Protein AF-0000000075986099 (afdb_homodimer)

Structure (mmCIF, N/CA/C/O backbone):
data_AF-0000000075986099-model_v1
#
loop_
_entity.id
_entity.type
_entity.pdbx_description
1 polymer 'Diamine acetyltransferase 2-like'
#
loop_
_atom_site.group_PDB
_atom_site.id
_atom_site.type_symbol
_atom_site.label_atom_id
_atom_site.label_alt_id
_atom_site.label_comp_id
_atom_site.label_asym_id
_atom_site.label_entity_id
_atom_site.label_seq_id
_atom_site.pdbx_PDB_ins_code
_atom_site.Cartn_x
_atom_site.Cartn_y
_atom_site.Cartn_z
_atom_site.occupancy
_atom_site.B_iso_or_equiv
_atom_site.auth_seq_id
_atom_site.auth_comp_id
_atom_site.auth_asym_id
_atom_site.auth_atom_id
_atom_site.pdbx_PDB_model_num
ATOM 1 N N . MET A 1 1 ? 12.062 32.375 14.953 1 56.94 1 MET A N 1
ATOM 2 C CA . MET A 1 1 ? 11.766 31.031 15.43 1 56.94 1 MET A CA 1
ATOM 3 C C . MET A 1 1 ? 10.875 30.281 14.438 1 56.94 1 MET A C 1
ATOM 5 O O . MET A 1 1 ? 10.125 30.906 13.688 1 56.94 1 MET A O 1
ATOM 9 N N . SER A 1 2 ? 11.086 28.891 14.188 1 75.94 2 SER A N 1
ATOM 10 C CA . SER A 1 2 ? 10.297 28.188 13.18 1 75.94 2 SER A CA 1
ATOM 11 C C . SER A 1 2 ? 8.828 28.141 13.57 1 75.94 2 SER A C 1
ATOM 13 O O . SER A 1 2 ? 8.492 28.094 14.758 1 75.94 2 SER A O 1
ATOM 15 N N . LEU A 1 3 ? 7.93 28.484 12.773 1 83.94 3 LEU A N 1
ATOM 16 C CA . LEU A 1 3 ? 6.484 28.531 12.977 1 83.94 3 LEU A CA 1
ATOM 17 C C . LEU A 1 3 ? 5.969 27.172 13.453 1 83.94 3 LEU A C 1
ATOM 19 O O . LEU A 1 3 ? 4.984 27.109 14.195 1 83.94 3 LEU A O 1
ATOM 23 N N . PHE A 1 4 ? 6.742 26.203 13.156 1 92.56 4 PHE A N 1
ATOM 24 C CA . PHE A 1 4 ? 6.25 24.859 13.422 1 92.56 4 PHE A CA 1
ATOM 25 C C . PHE A 1 4 ? 7.406 23.891 13.617 1 92.56 4 PHE A C 1
ATOM 27 O O . PHE A 1 4 ? 8.555 24.219 13.328 1 92.56 4 PHE A O 1
ATOM 34 N N . SER A 1 5 ? 7.105 22.766 14.219 1 93.94 5 SER A N 1
ATOM 35 C CA . SER A 1 5 ? 8.039 21.641 14.328 1 93.94 5 SER A CA 1
ATOM 36 C C . SER A 1 5 ? 7.387 20.328 13.875 1 93.94 5 SER A C 1
ATOM 38 O O . SER A 1 5 ? 6.168 20.172 13.992 1 93.94 5 SER A O 1
ATOM 40 N N . ILE A 1 6 ? 8.219 19.453 13.281 1 96.69 6 ILE A N 1
ATOM 41 C CA . ILE A 1 6 ? 7.762 18.125 12.859 1 96.69 6 ILE A CA 1
ATOM 42 C C . ILE A 1 6 ? 8.234 17.078 13.867 1 96.69 6 ILE A C 1
ATOM 44 O O . ILE A 1 6 ? 9.406 17.062 14.25 1 96.69 6 ILE A O 1
ATOM 48 N N . ARG A 1 7 ? 7.332 16.266 14.273 1 97.06 7 ARG A N 1
ATOM 49 C CA . ARG A 1 7 ? 7.691 15.195 15.195 1 97.06 7 ARG A CA 1
ATOM 50 C C . ARG A 1 7 ? 6.828 13.961 14.961 1 97.06 7 ARG A C 1
ATOM 52 O O . ARG A 1 7 ? 5.746 14.055 14.375 1 97.06 7 ARG A O 1
ATOM 59 N N . PRO A 1 8 ? 7.332 12.781 15.383 1 97.94 8 PRO A N 1
ATOM 60 C CA . PRO A 1 8 ? 6.449 11.609 15.336 1 97.94 8 PRO A CA 1
ATOM 61 C C . PRO A 1 8 ? 5.168 11.812 16.141 1 97.94 8 PRO A C 1
ATOM 63 O O . PRO A 1 8 ? 5.195 12.422 17.219 1 97.94 8 PRO A O 1
ATOM 66 N N . ALA A 1 9 ? 4.129 11.344 15.594 1 97.94 9 ALA A N 1
ATOM 67 C CA . ALA A 1 9 ? 2.867 11.383 16.328 1 97.94 9 ALA A CA 1
ATOM 68 C C . ALA A 1 9 ? 2.906 10.445 17.531 1 97.94 9 ALA A C 1
ATOM 70 O O . ALA A 1 9 ? 3.635 9.453 17.531 1 97.94 9 ALA A O 1
ATOM 71 N N . THR A 1 10 ? 2.156 10.789 18.547 1 96.69 10 THR A N 1
ATOM 72 C CA . THR A 1 10 ? 1.926 9.922 19.703 1 96.69 10 THR A CA 1
ATOM 73 C C . THR A 1 10 ? 0.449 9.555 19.812 1 96.69 10 THR A C 1
ATOM 75 O O . THR A 1 10 ? -0.394 10.133 19.125 1 96.69 10 THR A O 1
ATOM 78 N N . LYS A 1 11 ? 0.215 8.602 20.688 1 96.44 11 LYS A N 1
ATOM 79 C CA . LYS A 1 11 ? -1.158 8.156 20.906 1 96.44 11 LYS A CA 1
ATOM 80 C C . LYS A 1 11 ? -2.057 9.32 21.312 1 96.44 11 LYS A C 1
ATOM 82 O O . LYS A 1 11 ? -3.236 9.352 20.953 1 96.44 11 LYS A O 1
ATOM 87 N N . ASP A 1 12 ? -1.532 10.273 21.969 1 95.62 12 ASP A N 1
ATOM 88 C CA . ASP A 1 12 ? -2.297 11.398 22.484 1 95.62 12 ASP A CA 1
ATOM 89 C C . ASP A 1 12 ? -2.654 12.375 21.375 1 95.62 12 ASP A C 1
ATOM 91 O O . ASP A 1 12 ? -3.51 13.25 21.547 1 95.62 12 ASP A O 1
ATOM 95 N N . ASP A 1 13 ? -2.045 12.234 20.219 1 96.75 13 ASP A N 1
ATOM 96 C CA . ASP A 1 13 ? -2.297 13.133 19.094 1 96.75 13 ASP A CA 1
ATOM 97 C C . ASP A 1 13 ? -3.467 12.633 18.25 1 96.75 13 ASP A C 1
ATOM 99 O O . ASP A 1 13 ? -3.945 13.344 17.359 1 96.75 13 ASP A O 1
ATOM 103 N N . CYS A 1 14 ? -3.973 11.422 18.562 1 96.56 14 CYS A N 1
ATOM 104 C CA . CYS A 1 14 ? -4.934 10.773 17.672 1 96.56 14 CYS A CA 1
ATOM 105 C C . CYS A 1 14 ? -6.227 11.578 17.594 1 96.56 14 CYS A C 1
ATOM 107 O O . CYS A 1 14 ? -6.875 11.609 16.547 1 96.56 14 CYS A O 1
ATOM 109 N N . LYS A 1 15 ? -6.598 12.227 18.641 1 95.12 15 LYS A N 1
ATOM 110 C CA . LYS A 1 15 ? -7.793 13.07 18.609 1 95.12 15 LYS A CA 1
ATOM 111 C C . LYS A 1 15 ? -7.633 14.203 17.594 1 95.12 15 LYS A C 1
ATOM 113 O O . LYS A 1 15 ? -8.547 14.477 16.812 1 95.12 15 LYS A O 1
ATOM 118 N N . ASP A 1 16 ? -6.531 14.859 17.625 1 94.88 16 ASP A N 1
ATOM 119 C CA . ASP A 1 16 ? -6.258 15.969 16.719 1 94.88 16 ASP A CA 1
ATOM 120 C C . ASP A 1 16 ? -6.098 15.477 15.289 1 94.88 16 ASP A C 1
ATOM 122 O O . ASP A 1 16 ? -6.504 16.156 14.344 1 94.88 16 ASP A O 1
ATOM 126 N N . ILE A 1 17 ? -5.484 14.312 15.109 1 95.94 17 ILE A N 1
ATOM 127 C CA . ILE A 1 17 ? -5.309 13.734 13.773 1 95.94 17 ILE A CA 1
ATOM 128 C C . ILE A 1 17 ? -6.672 13.438 13.156 1 95.94 17 ILE A C 1
ATOM 130 O O . ILE A 1 17 ? -6.914 13.758 11.992 1 95.94 17 ILE A O 1
ATOM 134 N N . VAL A 1 18 ? -7.578 12.914 13.984 1 95.06 18 VAL A N 1
ATOM 135 C CA . VAL A 1 18 ? -8.93 12.625 13.508 1 95.06 18 VAL A CA 1
ATOM 136 C C . VAL A 1 18 ? -9.617 13.93 13.102 1 95.06 18 VAL A C 1
ATOM 138 O O . VAL A 1 18 ? -10.297 13.984 12.07 1 95.06 18 VAL A O 1
ATOM 141 N N . ARG A 1 19 ? -9.438 14.93 13.891 1 93.75 19 ARG A N 1
ATOM 142 C CA . ARG A 1 19 ? -10 16.234 13.555 1 93.75 19 ARG A CA 1
ATOM 143 C C . ARG A 1 19 ? -9.484 16.719 12.211 1 93.75 19 ARG A C 1
ATOM 145 O O . ARG A 1 19 ? -10.258 17.219 11.383 1 93.75 19 ARG A O 1
ATOM 152 N N . LEU A 1 20 ? -8.242 16.641 11.961 1 94.5 20 LEU A N 1
ATOM 153 C CA . LEU A 1 20 ? -7.633 17.078 10.711 1 94.5 20 LEU A CA 1
ATOM 154 C C . LEU A 1 20 ? -8.117 16.219 9.547 1 94.5 20 LEU A C 1
ATOM 156 O O . LEU A 1 20 ? -8.312 16.719 8.438 1 94.5 20 LEU A O 1
ATOM 160 N N . MET A 1 21 ? -8.273 14.891 9.781 1 93.56 21 MET A N 1
ATOM 161 C CA . MET A 1 21 ? -8.805 13.992 8.766 1 93.56 21 MET A CA 1
ATOM 162 C C . MET A 1 21 ? -10.195 14.43 8.328 1 93.56 21 MET A C 1
ATOM 164 O O . MET A 1 21 ? -10.492 14.477 7.129 1 93.56 21 MET A O 1
ATOM 168 N N . LYS A 1 22 ? -11.008 14.75 9.273 1 91.62 22 LYS A N 1
ATOM 169 C CA . LYS A 1 22 ? -12.367 15.211 8.977 1 91.62 22 LYS A CA 1
ATOM 170 C C . LYS A 1 22 ? -12.344 16.531 8.219 1 91.62 22 LYS A C 1
ATOM 172 O O . LYS A 1 22 ? -13.133 16.734 7.293 1 91.62 22 LYS A O 1
ATOM 177 N N . GLU A 1 23 ? -11.438 17.391 8.641 1 91.62 23 GLU A N 1
ATOM 178 C CA . GLU A 1 23 ? -11.266 18.641 7.926 1 91.62 23 GLU A CA 1
ATOM 179 C C . GLU A 1 23 ? -10.883 18.406 6.469 1 91.62 23 GLU A C 1
ATOM 181 O O . GLU A 1 23 ? -11.414 19.047 5.562 1 91.62 23 GLU A O 1
ATOM 186 N N . MET A 1 24 ? -9.961 17.469 6.246 1 90.69 24 MET A N 1
ATOM 187 C CA . MET A 1 24 ? -9.531 17.109 4.902 1 90.69 24 MET A CA 1
ATOM 188 C C . MET A 1 24 ? -10.703 16.578 4.078 1 90.69 24 MET A C 1
ATOM 190 O O . MET A 1 24 ? -10.891 16.984 2.932 1 90.69 24 MET A O 1
ATOM 194 N N . ALA A 1 25 ? -11.469 15.633 4.668 1 87.69 25 ALA A N 1
ATOM 195 C CA . ALA A 1 25 ? -12.625 15.047 3.99 1 87.69 25 ALA A CA 1
ATOM 196 C C . ALA A 1 25 ? -13.617 16.125 3.559 1 87.69 25 ALA A C 1
ATOM 198 O O . ALA A 1 25 ? -14.18 16.062 2.463 1 87.69 25 ALA A O 1
ATOM 199 N N . GLU A 1 26 ? -13.828 17.078 4.426 1 86 26 GLU A N 1
ATOM 200 C CA . GLU A 1 26 ? -14.75 18.188 4.133 1 86 26 GLU A CA 1
ATOM 201 C C . GLU A 1 26 ? -14.234 19.031 2.975 1 86 26 GLU A C 1
ATOM 203 O O . GLU A 1 26 ? -15.008 19.453 2.113 1 86 26 GLU A O 1
ATOM 208 N N . ASN A 1 27 ? -13.008 19.25 2.994 1 82.81 27 ASN A N 1
ATOM 209 C CA . ASN A 1 27 ? -12.398 20.047 1.94 1 82.81 27 ASN A CA 1
ATOM 210 C C . ASN A 1 27 ? -12.445 19.328 0.593 1 82.81 27 ASN A C 1
ATOM 212 O O . ASN A 1 27 ? -12.516 19.984 -0.454 1 82.81 27 ASN A O 1
ATOM 216 N N . GLU A 1 28 ? -12.305 17.984 0.635 1 77.06 28 GLU A N 1
ATOM 217 C CA . GLU A 1 28 ? -12.312 17.203 -0.591 1 77.06 28 GLU A CA 1
ATOM 218 C C . GLU A 1 28 ? -13.727 16.781 -0.972 1 77.06 28 GLU A C 1
ATOM 220 O O . GLU A 1 28 ? -13.922 15.992 -1.895 1 77.06 28 GLU A O 1
ATOM 225 N N . ARG A 1 29 ? -14.891 17.297 -0.413 1 71.62 29 ARG A N 1
ATOM 226 C CA . ARG A 1 29 ? -16.297 17.047 -0.678 1 71.62 29 ARG A CA 1
ATOM 227 C C . ARG A 1 29 ? -16.625 15.562 -0.515 1 71.62 29 ARG A C 1
ATOM 229 O O . ARG A 1 29 ? -17.391 15 -1.306 1 71.62 29 ARG A O 1
ATOM 236 N N . MET A 1 30 ? -15.82 14.969 0.353 1 68.38 30 MET A N 1
ATOM 237 C CA . MET A 1 30 ? -16.141 13.594 0.732 1 68.38 30 MET A CA 1
ATOM 238 C C . MET A 1 30 ? -16.469 13.5 2.219 1 68.38 30 MET A C 1
ATOM 240 O O . MET A 1 30 ? -15.828 12.734 2.951 1 68.38 30 MET A O 1
ATOM 244 N N . PRO A 1 31 ? -17.422 14.188 2.633 1 59.19 31 PRO A N 1
ATOM 245 C CA . PRO A 1 31 ? -17.641 14.312 4.074 1 59.19 31 PRO A CA 1
ATOM 246 C C . PRO A 1 31 ? -17.906 12.969 4.75 1 59.19 31 PRO A C 1
ATOM 248 O O . PRO A 1 31 ? -17.594 12.789 5.93 1 59.19 31 PRO A O 1
ATOM 251 N N . ASN A 1 32 ? -18.625 12.039 4.109 1 61.91 32 ASN A N 1
ATOM 252 C CA . ASN A 1 32 ? -18.922 10.75 4.727 1 61.91 32 ASN A CA 1
ATOM 253 C C . ASN A 1 32 ? -17.75 9.781 4.578 1 61.91 32 ASN A C 1
ATOM 255 O O . ASN A 1 32 ? -17.922 8.57 4.727 1 61.91 32 ASN A O 1
ATOM 259 N N . GLY A 1 33 ? -16.531 10.422 4.496 1 63.41 33 GLY A N 1
ATOM 260 C CA . GLY A 1 33 ? -15.5 9.531 3.982 1 63.41 33 GLY A CA 1
ATOM 261 C C . GLY A 1 33 ? -14.68 8.867 5.078 1 63.41 33 GLY A C 1
ATOM 262 O O . GLY A 1 33 ? -14.57 7.637 5.117 1 63.41 33 GLY A O 1
ATOM 263 N N . PHE A 1 34 ? -14.266 9.555 6.164 1 72.81 34 PHE A N 1
ATOM 264 C CA . PHE A 1 34 ? -13.383 8.953 7.16 1 72.81 34 PHE A CA 1
ATOM 265 C C . PHE A 1 34 ? -14.195 8.281 8.258 1 72.81 34 PHE A C 1
ATOM 267 O O . PHE A 1 34 ? -15.039 8.914 8.891 1 72.81 34 PHE A O 1
ATOM 274 N N . LYS A 1 35 ? -14 6.973 8.422 1 79.81 35 LYS A N 1
ATOM 275 C CA . LYS A 1 35 ? -14.789 6.191 9.367 1 79.81 35 LYS A CA 1
ATOM 276 C C . LYS A 1 35 ? -13.961 5.816 10.594 1 79.81 35 LYS A C 1
ATOM 278 O O . LYS A 1 35 ? -14.508 5.387 11.609 1 79.81 35 LYS A O 1
ATOM 283 N N . VAL A 1 36 ? -12.734 6.031 10.484 1 86.12 36 VAL A N 1
ATOM 284 C CA . VAL A 1 36 ? -11.859 5.641 11.586 1 86.12 36 VAL A CA 1
ATOM 285 C C . VAL A 1 36 ? -11.969 6.66 12.719 1 86.12 36 VAL A C 1
ATOM 287 O O . VAL A 1 36 ? -11.852 7.867 12.492 1 86.12 36 VAL A O 1
ATOM 290 N N . ASP A 1 37 ? -12.211 6.199 13.875 1 92.5 37 ASP A N 1
ATOM 291 C CA . ASP A 1 37 ? -12.281 7.098 15.023 1 92.5 37 ASP A CA 1
ATOM 292 C C . ASP A 1 37 ? -10.977 7.086 15.82 1 92.5 37 ASP A C 1
ATOM 294 O O . ASP A 1 37 ? -10.031 6.375 15.461 1 92.5 37 ASP A O 1
ATOM 298 N N . GLU A 1 38 ? -10.977 7.875 16.797 1 95 38 GLU A N 1
ATOM 299 C CA . GLU A 1 38 ? -9.781 8.062 17.609 1 95 38 GLU A CA 1
ATOM 300 C C . GLU A 1 38 ? -9.305 6.742 18.203 1 95 38 GLU A C 1
ATOM 302 O O . GLU A 1 38 ? -8.117 6.422 18.141 1 95 38 GLU A O 1
ATOM 307 N N . LYS A 1 39 ? -10.172 5.98 18.734 1 95 39 LYS A N 1
ATOM 308 C CA . LYS A 1 39 ? -9.828 4.727 19.391 1 95 39 LYS A CA 1
ATOM 309 C C . LYS A 1 39 ? -9.227 3.73 18.406 1 95 39 LYS A C 1
ATOM 311 O O . LYS A 1 39 ? -8.242 3.053 18.719 1 95 39 LYS A O 1
ATOM 316 N N . THR A 1 40 ? -9.805 3.637 17.297 1 94.88 40 THR A N 1
ATOM 317 C CA . THR A 1 40 ? -9.312 2.736 16.266 1 94.88 40 THR A CA 1
ATOM 318 C C . THR A 1 40 ? -7.93 3.17 15.781 1 94.88 40 THR A C 1
ATOM 320 O O . THR A 1 40 ? -7.043 2.336 15.586 1 94.88 40 THR A O 1
ATOM 323 N N . LEU A 1 41 ? -7.809 4.504 15.625 1 96.19 41 LEU A N 1
ATOM 324 C CA . LEU A 1 41 ? -6.516 5.043 15.219 1 96.19 41 LEU A CA 1
ATOM 325 C C . LEU A 1 41 ? -5.438 4.719 16.25 1 96.19 41 LEU A C 1
ATOM 327 O O . LEU A 1 41 ? -4.316 4.359 15.891 1 96.19 41 LEU A O 1
ATOM 331 N N . GLN A 1 42 ? -5.77 4.801 17.453 1 96.75 42 GLN A N 1
ATOM 332 C CA . GLN A 1 42 ? -4.836 4.484 18.516 1 96.75 42 GLN A CA 1
ATOM 333 C C . GLN A 1 42 ? -4.453 3.008 18.5 1 96.75 42 GLN A C 1
ATOM 335 O O . GLN A 1 42 ? -3.271 2.666 18.562 1 96.75 42 GLN A O 1
ATOM 340 N N . LYS A 1 43 ? -5.441 2.229 18.391 1 95.44 43 LYS A N 1
ATOM 341 C CA . LYS A 1 43 ? -5.234 0.783 18.406 1 95.44 43 LYS A CA 1
ATOM 342 C C . LYS A 1 43 ? -4.359 0.341 17.234 1 95.44 43 LYS A C 1
ATOM 344 O O . LYS A 1 43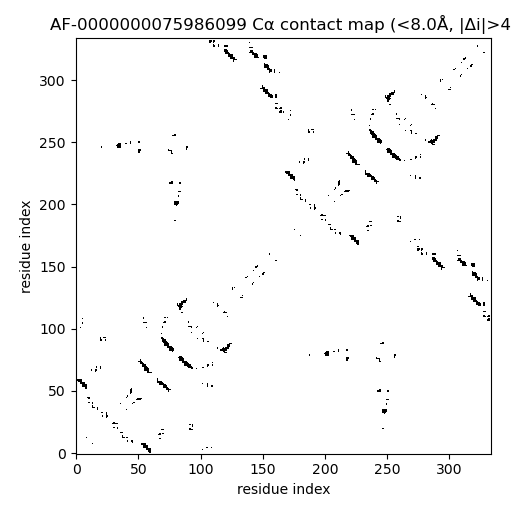 ? -3.443 -0.464 17.406 1 95.44 43 LYS A O 1
ATOM 349 N N . ASP A 1 44 ? -4.602 0.913 16.125 1 96.56 44 ASP A N 1
ATOM 350 C CA . ASP A 1 44 ? -3.979 0.438 14.898 1 96.56 44 ASP A CA 1
ATOM 351 C C . ASP A 1 44 ? -2.588 1.043 14.719 1 96.56 44 ASP A C 1
ATOM 353 O O . ASP A 1 44 ? -1.749 0.484 14.008 1 96.56 44 ASP A O 1
ATOM 357 N N . GLY A 1 45 ? -2.391 2.178 15.297 1 96.94 45 GLY A N 1
ATOM 358 C CA . GLY A 1 45 ? -1.151 2.887 15.016 1 96.94 45 GLY A CA 1
ATOM 359 C C . GLY A 1 45 ? -0.157 2.826 16.156 1 96.94 45 GLY A C 1
ATOM 360 O O . GLY A 1 45 ? 1.034 3.078 15.969 1 96.94 45 GLY A O 1
ATOM 361 N N . PHE A 1 46 ? -0.584 2.457 17.344 1 96.19 46 PHE A N 1
ATOM 362 C CA . PHE A 1 46 ? 0.3 2.594 18.5 1 96.19 46 PHE A CA 1
ATOM 363 C C . PHE A 1 46 ? 0.281 1.327 19.344 1 96.19 46 PHE A C 1
ATOM 365 O O . PHE A 1 46 ? 0.61 1.364 20.531 1 96.19 46 PHE A O 1
ATOM 372 N N . GLY A 1 47 ? -0.058 0.226 18.75 1 89.5 47 GLY A N 1
ATOM 373 C CA . GLY A 1 47 ? 0.043 -1.078 19.391 1 89.5 47 GLY A CA 1
ATOM 374 C C . GLY A 1 47 ? 1.368 -1.769 19.125 1 89.5 47 GLY A C 1
ATOM 375 O O . GLY A 1 47 ? 2.352 -1.119 18.766 1 89.5 47 GLY A O 1
ATOM 376 N N . LYS A 1 48 ? 1.477 -3.127 19.375 1 87.31 48 LYS A N 1
ATOM 377 C CA . LYS A 1 48 ? 2.691 -3.922 19.219 1 87.31 48 LYS A CA 1
ATOM 378 C C . LYS A 1 48 ? 3.123 -3.979 17.766 1 87.31 48 LYS A C 1
ATOM 380 O O . LYS A 1 48 ? 4.316 -3.906 17.453 1 87.31 48 LYS A O 1
ATOM 385 N N . ARG A 1 49 ? 2.186 -4.027 16.859 1 89 49 ARG A N 1
ATOM 386 C CA . ARG A 1 49 ? 2.434 -4.043 15.414 1 89 49 ARG A CA 1
ATOM 387 C C . ARG A 1 49 ? 1.655 -2.934 14.711 1 89 49 ARG A C 1
ATOM 389 O O . ARG A 1 49 ? 0.532 -3.152 14.258 1 89 49 ARG A O 1
ATOM 396 N N . PRO A 1 50 ? 2.273 -1.808 14.688 1 95.19 50 PRO A N 1
ATOM 397 C CA . PRO A 1 50 ? 1.549 -0.685 14.086 1 95.19 50 PRO A CA 1
ATOM 398 C C . PRO A 1 50 ? 1.268 -0.89 12.602 1 95.19 50 PRO A C 1
ATOM 400 O O . PRO A 1 50 ? 2.133 -1.372 11.867 1 95.19 50 PRO A O 1
ATOM 403 N N . PHE A 1 51 ? 0.097 -0.504 12.203 1 97 51 PHE A N 1
ATOM 404 C CA . PHE A 1 51 ? -0.305 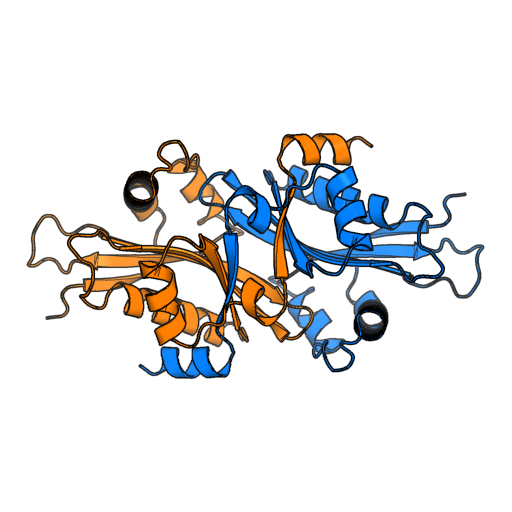-0.599 10.805 1 97 51 PHE A CA 1
ATOM 405 C C . PHE A 1 51 ? 0.11 0.65 10.031 1 97 51 PHE A C 1
ATOM 407 O O . PHE A 1 51 ? 0.115 0.655 8.805 1 97 51 PHE A O 1
ATOM 414 N N . TYR A 1 52 ? 0.384 1.687 10.773 1 97.94 52 TYR A N 1
ATOM 415 C CA . TYR A 1 52 ? 0.818 2.924 10.133 1 97.94 52 TYR A CA 1
ATOM 416 C C . TYR A 1 52 ? 1.758 3.705 11.047 1 97.94 52 TYR A C 1
ATOM 418 O O . TYR A 1 52 ? 1.88 3.398 12.234 1 97.94 52 TYR A O 1
ATOM 426 N N . TYR A 1 53 ? 2.414 4.641 10.414 1 98.12 53 TYR A N 1
ATOM 427 C CA . TYR A 1 53 ? 3.213 5.652 11.094 1 98.12 53 TYR A CA 1
ATOM 428 C C . TYR A 1 53 ? 2.736 7.055 10.734 1 98.12 53 TYR A C 1
ATOM 430 O O . TYR A 1 53 ? 2.072 7.25 9.711 1 98.12 53 TYR A O 1
ATOM 438 N N . CYS A 1 54 ? 3.039 7.961 11.641 1 98.5 54 CYS A N 1
ATOM 439 C CA . CYS A 1 54 ? 2.498 9.297 11.414 1 98.5 54 CYS A CA 1
ATOM 440 C C . CYS A 1 54 ? 3.426 10.359 11.984 1 98.5 54 CYS A C 1
ATOM 442 O O . CYS A 1 54 ? 3.939 10.219 13.094 1 98.5 54 CYS A O 1
ATOM 444 N N . PHE A 1 55 ? 3.729 11.375 11.164 1 98.62 55 PHE A N 1
ATOM 445 C CA . PHE A 1 55 ? 4.34 12.609 11.641 1 98.62 55 PHE A CA 1
ATOM 446 C C . PHE A 1 55 ? 3.314 13.734 11.703 1 98.62 55 PHE A C 1
ATOM 448 O O . PHE A 1 55 ? 2.387 13.781 10.898 1 98.62 55 PHE A O 1
ATOM 455 N N . VAL A 1 56 ? 3.535 14.625 12.688 1 97.94 56 VAL A N 1
ATOM 456 C CA . VAL A 1 56 ? 2.621 15.758 12.82 1 97.94 56 VAL A CA 1
ATOM 457 C C . VAL A 1 56 ? 3.41 17.062 12.789 1 97.94 56 VAL A C 1
ATOM 459 O O . VAL A 1 56 ? 4.578 17.109 13.188 1 97.94 56 VAL A O 1
ATOM 462 N N . ALA A 1 57 ? 2.803 18.062 12.203 1 96.94 57 ALA A N 1
ATOM 463 C CA . ALA A 1 57 ? 3.279 19.438 12.289 1 96.94 57 ALA A CA 1
ATOM 464 C C . ALA A 1 57 ? 2.602 20.172 13.43 1 96.94 57 ALA A C 1
ATOM 466 O O . ALA A 1 57 ? 1.379 20.344 13.438 1 96.94 57 ALA A O 1
ATOM 467 N N . GLU A 1 58 ? 3.41 20.609 14.359 1 94.94 58 GLU A N 1
ATOM 468 C CA . GLU A 1 58 ? 2.914 21.312 15.547 1 94.94 58 GLU A CA 1
ATOM 469 C C . GLU A 1 58 ? 3.373 22.766 15.56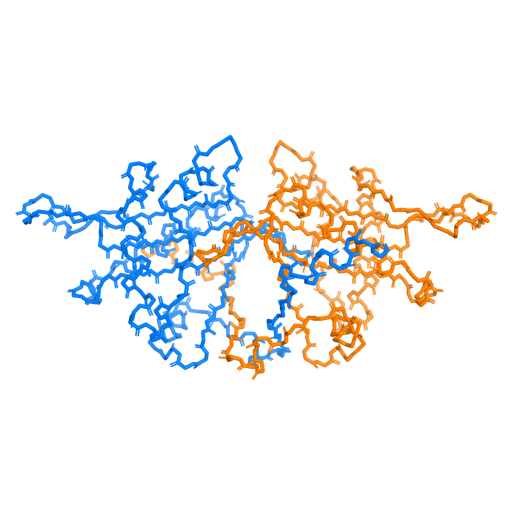2 1 94.94 58 GLU A C 1
ATOM 471 O O . GLU A 1 58 ? 4.555 23.047 15.359 1 94.94 58 GLU A O 1
ATOM 476 N N . LEU A 1 59 ? 2.391 23.672 15.82 1 92.38 59 LEU A N 1
ATOM 477 C CA . LEU A 1 59 ? 2.734 25.078 15.93 1 92.38 59 LEU A CA 1
ATOM 478 C C . LEU A 1 59 ? 3.57 25.344 17.172 1 92.38 59 LEU A C 1
ATOM 480 O O . LEU A 1 59 ? 3.291 24.797 18.25 1 92.38 59 LEU A O 1
ATOM 484 N N . ASN A 1 60 ? 4.66 26.125 17.047 1 86 60 ASN A N 1
ATOM 485 C CA . ASN A 1 60 ? 5.492 26.484 18.188 1 86 60 ASN A CA 1
ATOM 486 C C . ASN A 1 60 ? 4.781 27.484 19.109 1 86 60 ASN A C 1
ATOM 488 O O . ASN A 1 60 ? 3.941 28.266 18.656 1 86 60 ASN A O 1
ATOM 492 N N . LYS A 1 61 ? 4.766 27.391 20.625 1 70.44 61 LYS A N 1
ATOM 493 C CA . LYS A 1 61 ? 4.113 28.062 21.734 1 70.44 61 LYS A CA 1
ATOM 494 C C . LYS A 1 61 ? 3.889 29.531 21.438 1 70.44 61 LYS A C 1
ATOM 496 O O . LYS A 1 61 ? 2.975 30.156 21.984 1 70.44 61 LYS A O 1
ATOM 501 N N . GLU A 1 62 ? 4.906 30.266 21.047 1 57.88 62 GLU A N 1
ATOM 502 C CA . GLU A 1 62 ? 4.492 31.656 21.188 1 57.88 62 GLU A CA 1
ATOM 503 C C . GLU A 1 62 ? 3.1 31.875 20.594 1 57.88 62 GLU A C 1
ATOM 505 O O . GLU A 1 62 ? 2.467 32.906 20.859 1 57.88 62 GLU A O 1
ATOM 510 N N . GLU A 1 63 ? 2.934 31.078 19.609 1 51.47 63 GLU A N 1
ATOM 511 C CA . GLU A 1 63 ? 1.645 31.359 18.984 1 51.47 63 GLU A CA 1
ATOM 512 C C . GLU A 1 63 ? 0.501 30.719 19.766 1 51.47 63 GLU A C 1
ATOM 514 O O . GLU A 1 63 ? 0.716 29.766 20.516 1 51.47 63 GLU A O 1
ATOM 519 N N . LEU A 1 64 ? -0.667 31.234 19.75 1 47.97 64 LEU A N 1
ATOM 520 C CA . LEU A 1 64 ? -1.908 30.953 20.469 1 47.97 64 LEU A CA 1
ATOM 521 C C . LEU A 1 64 ? -2.035 29.469 20.75 1 47.97 64 LEU A C 1
ATOM 523 O O . LEU A 1 64 ? -1.283 28.656 20.203 1 47.97 64 LEU A O 1
ATOM 527 N N . SER A 1 65 ? -3.176 28.906 21.172 1 50.88 65 SER A N 1
ATOM 528 C CA . SER A 1 65 ? -3.729 27.594 21.516 1 50.88 65 SER A CA 1
ATOM 529 C C . SER A 1 65 ? -3.188 26.5 20.609 1 50.88 65 SER A C 1
ATOM 531 O O . SER A 1 65 ? -3.836 26.125 19.625 1 50.88 65 SER A O 1
ATOM 533 N N . ALA A 1 66 ? -1.806 26.375 20.219 1 57.53 66 ALA A N 1
ATOM 534 C CA . ALA A 1 66 ? -1.147 26.016 18.969 1 57.53 66 ALA A CA 1
ATOM 535 C C . ALA A 1 66 ? -0.989 24.5 18.859 1 57.53 66 ALA A C 1
ATOM 537 O O . ALA A 1 66 ? -0.438 23.859 19.75 1 57.53 66 ALA A O 1
ATOM 538 N N . GLY A 1 67 ? -1.876 23.656 18.531 1 84.88 67 GLY A N 1
ATOM 539 C CA . GLY A 1 67 ? -2.172 22.25 18.312 1 84.88 67 GLY A CA 1
ATOM 540 C C . GLY A 1 67 ? -1.614 21.719 17 1 84.88 67 GLY A C 1
ATOM 541 O O . GLY A 1 67 ? -0.792 22.391 16.359 1 84.88 67 GLY A O 1
ATOM 542 N N . ILE A 1 68 ? -1.747 20.594 16.719 1 93.81 68 ILE A N 1
ATOM 543 C CA . ILE A 1 68 ? -1.392 19.891 15.492 1 93.81 68 ILE A CA 1
ATOM 544 C C . ILE A 1 68 ? -2.205 20.453 14.328 1 93.81 68 ILE A C 1
ATOM 546 O O . ILE A 1 68 ? -3.432 20.531 14.406 1 93.81 68 ILE A O 1
ATOM 550 N N . VAL A 1 69 ? -1.484 20.984 13.258 1 95.25 69 VAL A N 1
ATOM 551 C CA . VAL A 1 69 ? -2.199 21.625 12.164 1 95.25 69 VAL A CA 1
ATOM 552 C C . VAL A 1 69 ? -1.952 20.875 10.859 1 95.25 69 VAL A C 1
ATOM 554 O O . VAL A 1 69 ? -2.434 21.281 9.797 1 95.25 69 VAL A O 1
ATOM 557 N N . GLY A 1 70 ? -1.18 19.844 10.867 1 97 70 GLY A N 1
ATOM 558 C CA . GLY A 1 70 ? -0.901 18.984 9.727 1 97 70 GLY A CA 1
ATOM 559 C C . GLY A 1 70 ? -0.382 17.609 10.125 1 97 70 GLY A C 1
ATOM 560 O O . GLY A 1 70 ? 0.058 17.422 11.258 1 97 70 GLY A O 1
ATOM 561 N N . TYR A 1 71 ? -0.476 16.703 9.188 1 98.19 71 TYR A N 1
ATOM 562 C CA . TYR A 1 71 ? 0.035 15.367 9.438 1 98.19 71 TYR A CA 1
ATOM 563 C C . TYR A 1 71 ? 0.331 14.641 8.133 1 98.19 71 TYR A C 1
ATOM 565 O O . TYR A 1 71 ? -0.156 15.031 7.074 1 98.19 71 TYR A O 1
ATOM 573 N N . VAL A 1 72 ? 1.167 13.703 8.211 1 98.62 72 VAL A N 1
ATOM 574 C CA . VAL A 1 72 ? 1.37 12.719 7.152 1 98.62 72 VAL A CA 1
ATOM 575 C C . VAL A 1 72 ? 1.271 11.312 7.727 1 98.62 72 VAL A C 1
ATOM 577 O O . VAL A 1 72 ? 1.848 11.016 8.773 1 98.62 72 VAL A O 1
ATOM 580 N N . LEU A 1 73 ? 0.431 10.539 7.164 1 98.31 73 LEU A N 1
ATOM 581 C CA . LEU A 1 73 ? 0.247 9.141 7.547 1 98.31 73 LEU A CA 1
ATOM 582 C C . LEU A 1 73 ? 0.781 8.211 6.465 1 98.31 73 LEU A C 1
ATOM 584 O O . LEU A 1 73 ? 0.393 8.32 5.297 1 98.31 73 LEU A O 1
ATOM 588 N N . TYR A 1 74 ? 1.701 7.301 6.852 1 98.5 74 TYR A N 1
ATOM 589 C CA . TYR A 1 74 ? 2.35 6.418 5.891 1 98.5 74 TYR A CA 1
ATOM 590 C C . TYR A 1 74 ? 2.57 5.031 6.484 1 98.5 74 TYR A C 1
ATOM 592 O O . TYR A 1 74 ? 2.357 4.82 7.68 1 98.5 74 TYR A O 1
ATOM 600 N N . PHE A 1 75 ? 2.928 4.094 5.672 1 98.31 75 PHE A N 1
ATOM 601 C CA . PHE A 1 75 ? 3.301 2.75 6.098 1 98.31 75 PHE A CA 1
ATOM 602 C C . PHE A 1 75 ? 4.305 2.139 5.129 1 98.31 75 PHE A C 1
ATOM 604 O O . PHE A 1 75 ? 4.504 2.648 4.023 1 98.31 75 PHE A O 1
ATOM 611 N N . PHE A 1 76 ? 4.953 1.106 5.574 1 97.38 76 PHE A N 1
ATOM 612 C CA . PHE A 1 76 ? 5.957 0.447 4.75 1 97.38 76 PHE A CA 1
ATOM 613 C C . PHE A 1 76 ? 5.312 -0.589 3.838 1 97.38 76 PHE A C 1
ATOM 615 O O . PHE A 1 76 ? 4.387 -1.292 4.246 1 97.38 76 PHE A O 1
ATOM 622 N N . THR A 1 77 ? 5.754 -0.626 2.676 1 97.88 77 THR A N 1
ATOM 623 C CA . THR A 1 77 ? 5.293 -1.562 1.653 1 97.88 77 THR A CA 1
ATOM 624 C C . THR A 1 77 ? 6.477 -2.289 1.017 1 97.88 77 THR A C 1
ATOM 626 O O . THR A 1 77 ? 7.609 -2.172 1.486 1 97.88 77 THR A O 1
ATOM 629 N N . TYR A 1 78 ? 6.152 -3.062 0.022 1 97.5 78 TYR A N 1
ATOM 630 C CA . TYR A 1 78 ? 7.203 -3.834 -0.631 1 97.5 78 TYR A CA 1
ATOM 631 C C . TYR A 1 78 ? 6.98 -3.895 -2.137 1 97.5 78 TYR A C 1
ATOM 633 O O . TYR A 1 78 ? 5.848 -4.066 -2.598 1 97.5 78 TYR A O 1
ATOM 641 N N . SER A 1 79 ? 7.988 -3.719 -2.863 1 94.81 79 SER A N 1
ATOM 642 C CA . SER A 1 79 ? 8.023 -3.875 -4.312 1 94.81 79 SER A CA 1
ATOM 643 C C . SER A 1 79 ? 8.875 -5.074 -4.719 1 94.81 79 SER A C 1
ATOM 645 O O . SER A 1 79 ? 10.055 -5.156 -4.355 1 94.81 79 SER A O 1
ATOM 647 N N . THR A 1 80 ? 8.305 -5.961 -5.434 1 92.25 80 THR A N 1
ATOM 648 C CA . THR A 1 80 ? 9.086 -7.094 -5.918 1 92.25 80 THR A CA 1
ATOM 649 C C . THR A 1 80 ? 10.133 -6.641 -6.934 1 92.25 80 THR A C 1
ATOM 651 O O . THR A 1 80 ? 11.062 -7.383 -7.246 1 92.25 80 THR A O 1
ATOM 654 N N . TRP A 1 81 ? 10.016 -5.395 -7.387 1 87.69 81 TRP A N 1
ATOM 655 C CA . TRP A 1 81 ? 10.969 -4.828 -8.336 1 87.69 81 TRP A CA 1
ATOM 656 C C . TRP A 1 81 ? 12.109 -4.125 -7.602 1 87.69 81 TRP A C 1
ATOM 658 O O . TRP A 1 81 ? 13.273 -4.254 -7.988 1 87.69 81 TRP A O 1
ATOM 668 N N . GLU A 1 82 ? 11.781 -3.457 -6.504 1 92.19 82 GLU A N 1
ATOM 669 C CA . GLU A 1 82 ? 12.789 -2.553 -5.957 1 92.19 82 GLU A CA 1
ATOM 670 C C . GLU A 1 82 ? 12.953 -2.76 -4.453 1 92.19 82 GLU A C 1
ATOM 672 O O . GLU A 1 82 ? 13.797 -2.113 -3.824 1 92.19 82 GLU A O 1
ATOM 677 N N . GLY A 1 83 ? 12.148 -3.613 -3.908 1 94.69 83 GLY A N 1
ATOM 678 C CA . GLY A 1 83 ? 12.328 -3.932 -2.5 1 94.69 83 GLY A CA 1
ATOM 679 C C . GLY A 1 83 ? 11.477 -3.07 -1.584 1 94.69 83 GLY A C 1
ATOM 680 O O . GLY A 1 83 ? 10.344 -2.73 -1.918 1 94.69 83 GLY A O 1
ATOM 681 N N . ARG A 1 84 ? 12.062 -2.73 -0.417 1 96.69 84 ARG A N 1
ATOM 682 C CA . ARG A 1 84 ? 11.352 -1.971 0.605 1 96.69 84 ARG A CA 1
ATOM 683 C C . ARG A 1 84 ? 10.938 -0.602 0.079 1 96.69 84 ARG A C 1
ATOM 685 O O . ARG A 1 84 ? 11.688 0.048 -0.646 1 96.69 84 ARG A O 1
ATOM 692 N N . SER A 1 85 ? 9.719 -0.203 0.411 1 97.69 85 SER A N 1
ATOM 693 C CA . SER A 1 85 ? 9.125 1.043 -0.061 1 97.69 85 SER A CA 1
ATOM 694 C C . SER A 1 85 ? 8.203 1.652 0.994 1 97.69 85 SER A C 1
ATOM 696 O O . SER A 1 85 ? 7.949 1.039 2.033 1 97.69 85 SER A O 1
ATOM 698 N N . ILE A 1 86 ? 7.789 2.848 0.721 1 97.69 86 ILE A N 1
ATOM 699 C CA . ILE A 1 86 ? 6.82 3.539 1.562 1 97.69 86 ILE A CA 1
ATOM 700 C C . ILE A 1 86 ? 5.574 3.871 0.744 1 97.69 86 ILE A C 1
ATOM 702 O O . ILE A 1 86 ? 5.648 4.039 -0.476 1 97.69 86 ILE A O 1
ATOM 706 N N . TYR A 1 87 ? 4.477 3.848 1.433 1 98.5 87 TYR A N 1
ATOM 707 C CA . TYR A 1 87 ? 3.242 4.379 0.866 1 98.5 87 TYR A CA 1
ATOM 708 C C . TYR A 1 87 ? 2.691 5.512 1.725 1 98.5 87 TYR A C 1
ATOM 710 O O . TYR A 1 87 ? 2.479 5.34 2.928 1 98.5 87 TYR A O 1
ATOM 718 N N . VAL A 1 88 ? 2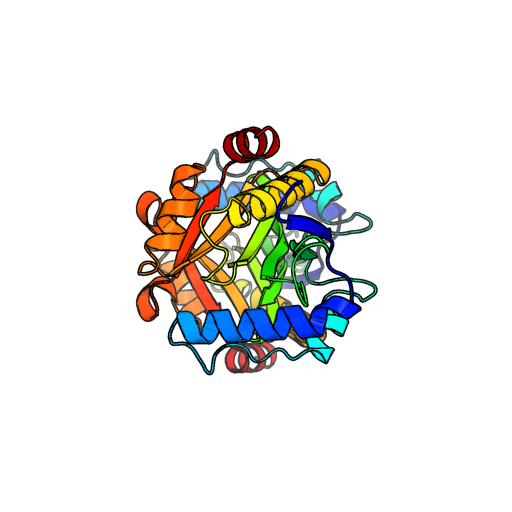.535 6.68 1.135 1 98.19 88 VAL A N 1
ATOM 719 C CA . VAL A 1 88 ? 1.92 7.801 1.834 1 98.19 88 VAL A CA 1
ATOM 720 C C . VAL A 1 88 ? 0.407 7.773 1.63 1 98.19 88 VAL A C 1
ATOM 722 O O . VAL A 1 88 ? -0.078 7.938 0.508 1 98.19 88 VAL A O 1
ATOM 725 N N . GLN A 1 89 ? -0.299 7.562 2.678 1 96.88 89 GLN A N 1
ATOM 726 C CA . GLN A 1 89 ? -1.755 7.488 2.615 1 96.88 89 GLN A CA 1
ATOM 727 C C . GLN A 1 89 ? -2.377 8.883 2.588 1 96.88 89 GLN A C 1
ATOM 729 O O . GLN A 1 89 ? -3.311 9.133 1.824 1 96.88 89 GLN A O 1
ATOM 734 N N . ASP A 1 90 ? -1.888 9.719 3.486 1 95.44 90 ASP A N 1
ATOM 735 C CA . ASP A 1 90 ? -2.406 11.078 3.598 1 95.44 90 ASP A CA 1
ATOM 736 C C . ASP A 1 90 ? -1.292 12.062 3.938 1 95.44 90 ASP A C 1
ATOM 738 O O . ASP A 1 90 ? -0.405 11.758 4.734 1 95.44 90 ASP A O 1
ATOM 742 N N . LEU A 1 91 ? -1.375 13.156 3.326 1 96.94 91 LEU A N 1
ATOM 743 C CA . LEU A 1 91 ? -0.639 14.352 3.725 1 96.94 91 LEU A CA 1
ATOM 744 C C . LEU A 1 91 ? -1.546 15.578 3.711 1 96.94 91 LEU A C 1
ATOM 746 O O . LEU A 1 91 ? -2.104 15.938 2.67 1 96.94 91 LEU A O 1
ATOM 750 N N . TYR A 1 92 ? -1.741 16.109 4.922 1 96.12 92 TYR A N 1
ATOM 751 C CA . TYR A 1 92 ? -2.699 17.203 5.023 1 96.12 92 TYR A CA 1
ATOM 752 C C . TYR A 1 92 ? -2.17 18.312 5.93 1 96.12 92 TYR A C 1
ATOM 754 O O . TYR A 1 92 ? -1.583 18.031 6.977 1 96.12 92 TYR A O 1
ATOM 762 N N . VAL A 1 93 ? -2.32 19.5 5.488 1 95.81 93 VAL A N 1
ATOM 763 C CA . VAL A 1 93 ? -2.086 20.703 6.266 1 95.81 93 VAL A CA 1
ATOM 764 C C . VAL A 1 93 ? -3.318 21.609 6.211 1 95.81 93 VAL A C 1
ATOM 766 O O . VAL A 1 93 ? -3.869 21.844 5.137 1 95.81 93 VAL A O 1
ATOM 769 N N . SER A 1 94 ? -3.766 22.062 7.371 1 94.69 94 SER A N 1
ATOM 770 C CA . SER A 1 94 ? -4.902 22.984 7.395 1 94.69 94 SER A CA 1
ATOM 771 C C . SER A 1 94 ? -4.688 24.156 6.438 1 94.69 94 SER A C 1
ATOM 773 O O . SER A 1 94 ? -3.59 24.719 6.371 1 94.69 94 SER A O 1
ATOM 775 N N . PRO A 1 95 ? -5.734 24.5 5.742 1 93.81 95 PRO A N 1
ATOM 776 C CA . PRO A 1 95 ? -5.617 25.5 4.684 1 93.81 95 PRO A CA 1
ATOM 777 C C . PRO A 1 95 ? -4.973 26.797 5.168 1 93.81 95 PRO A C 1
ATOM 779 O O . PRO A 1 95 ? -4.152 27.391 4.461 1 93.81 95 PRO A O 1
ATOM 782 N N . GLN A 1 96 ? -5.227 27.219 6.355 1 90.62 96 GLN A N 1
ATOM 783 C CA . GLN A 1 96 ? -4.742 28.5 6.867 1 90.62 96 GLN A CA 1
ATOM 784 C C . GLN A 1 96 ? -3.229 28.469 7.066 1 90.62 96 GLN A C 1
ATOM 786 O O . GLN A 1 96 ? -2.594 29.516 7.188 1 90.62 96 GLN A O 1
ATOM 791 N N . TYR A 1 97 ? -2.684 27.297 7.031 1 92.25 97 TYR A N 1
ATOM 792 C CA . TYR A 1 97 ? -1.259 27.203 7.324 1 92.25 97 TYR A CA 1
ATOM 793 C C . TYR A 1 97 ? -0.488 26.688 6.117 1 92.25 97 TYR A C 1
ATOM 795 O O . TYR A 1 97 ? 0.697 26.359 6.223 1 92.25 97 TYR A O 1
ATOM 803 N N . ARG A 1 98 ? -1.098 26.562 5 1 92.38 98 ARG A N 1
ATOM 804 C CA . ARG A 1 98 ? -0.468 26.062 3.783 1 92.38 98 ARG A CA 1
ATOM 805 C C . ARG A 1 98 ? 0.461 27.094 3.174 1 92.38 98 ARG A C 1
ATOM 807 O O . ARG A 1 98 ? 0.425 28.266 3.559 1 92.38 98 ARG A O 1
ATOM 814 N N . ARG A 1 99 ? 1.349 26.594 2.383 1 91.25 99 ARG A N 1
ATOM 815 C CA . ARG A 1 99 ? 2.322 27.422 1.68 1 91.25 99 ARG A CA 1
ATOM 816 C C . ARG A 1 99 ? 3.314 28.047 2.654 1 91.25 99 ARG A C 1
ATOM 818 O O . ARG A 1 99 ? 3.74 29.188 2.469 1 91.25 99 ARG A O 1
ATOM 825 N N . ARG A 1 100 ? 3.525 27.375 3.719 1 91.56 100 ARG A N 1
ATOM 826 C CA . ARG A 1 100 ? 4.5 27.812 4.715 1 91.56 100 ARG A CA 1
ATOM 827 C C . ARG A 1 100 ? 5.582 26.766 4.918 1 91.56 100 ARG A C 1
ATOM 829 O O . ARG A 1 100 ? 6.324 26.812 5.902 1 91.56 100 ARG A O 1
ATOM 836 N N . GLY A 1 101 ? 5.559 25.766 4.082 1 93.38 101 GLY A N 1
ATOM 837 C CA . GLY A 1 101 ? 6.629 24.781 4.09 1 93.38 101 GLY A CA 1
ATOM 838 C C . GLY A 1 101 ? 6.301 23.562 4.926 1 93.38 101 GLY A C 1
ATOM 839 O O . GLY A 1 101 ? 7.105 22.625 5.02 1 93.38 101 GLY A O 1
ATOM 840 N N . MET A 1 102 ? 5.16 23.484 5.531 1 94.44 102 MET A N 1
ATOM 841 C CA . MET A 1 102 ? 4.805 22.391 6.422 1 94.44 102 MET A CA 1
ATOM 842 C C . MET A 1 102 ? 4.652 21.094 5.645 1 94.44 102 MET A C 1
ATOM 844 O O . MET A 1 102 ? 5.125 20.031 6.082 1 94.44 102 MET A O 1
ATOM 848 N N . GLY A 1 103 ? 4.012 21.188 4.512 1 95.88 103 GLY A N 1
ATOM 849 C CA . GLY A 1 103 ? 3.855 20 3.688 1 95.88 103 GLY A CA 1
ATOM 850 C C . GLY A 1 103 ? 5.18 19.391 3.27 1 95.88 103 GLY A C 1
ATOM 851 O O . GLY A 1 103 ? 5.375 18.172 3.396 1 95.88 103 GLY A O 1
ATOM 852 N N . SER A 1 104 ? 6.027 20.234 2.85 1 95.81 104 SER A N 1
ATOM 853 C CA . SER A 1 104 ? 7.348 19.797 2.418 1 95.81 104 SER A CA 1
ATOM 854 C C . SER A 1 104 ? 8.141 19.203 3.582 1 95.81 104 SER A C 1
ATOM 856 O O . SER A 1 104 ? 8.875 18.234 3.416 1 95.81 104 SER A O 1
ATOM 858 N N . ALA A 1 105 ? 7.996 19.812 4.715 1 96.44 105 ALA A N 1
ATOM 859 C CA . ALA A 1 105 ? 8.703 19.328 5.898 1 96.44 105 ALA A CA 1
ATOM 860 C C . ALA A 1 105 ? 8.195 17.953 6.316 1 96.44 105 ALA A C 1
ATOM 862 O O . ALA A 1 105 ? 8.984 17.078 6.688 1 96.44 105 ALA A O 1
ATOM 863 N N . LEU A 1 106 ? 6.906 17.766 6.277 1 97.75 106 LEU A N 1
ATOM 864 C CA . LEU A 1 106 ? 6.309 16.469 6.582 1 97.75 106 LEU A CA 1
ATOM 865 C C . LEU A 1 106 ? 6.785 15.414 5.598 1 97.75 106 LEU A C 1
ATOM 867 O O . LEU A 1 106 ? 7.176 14.312 6 1 97.75 106 LEU A O 1
ATOM 871 N N . GLN A 1 107 ? 6.766 15.758 4.301 1 97 107 GLN A N 1
ATOM 872 C CA . GLN A 1 107 ? 7.215 14.844 3.252 1 97 107 GLN A CA 1
ATOM 873 C C . GLN A 1 107 ? 8.688 14.492 3.426 1 97 107 GLN A C 1
ATOM 875 O O . GLN A 1 107 ? 9.078 13.336 3.27 1 97 107 GLN A O 1
ATOM 880 N N . LYS A 1 108 ? 9.469 15.469 3.734 1 97.19 108 LYS A N 1
ATOM 881 C CA . LYS A 1 108 ? 10.898 15.258 3.955 1 97.19 108 LYS A CA 1
ATOM 882 C C . LYS A 1 108 ? 11.133 14.25 5.074 1 97.19 108 LYS A C 1
ATOM 884 O O . LYS A 1 108 ? 11.93 13.328 4.926 1 97.19 108 LYS A O 1
ATOM 889 N N . ARG A 1 109 ? 10.453 14.398 6.137 1 97.44 109 ARG A N 1
ATOM 890 C CA . ARG A 1 109 ? 10.625 13.484 7.258 1 97.44 109 ARG A CA 1
ATOM 891 C C . ARG A 1 109 ? 10.203 12.07 6.875 1 97.44 109 ARG A C 1
ATOM 893 O O . ARG A 1 109 ? 10.812 11.094 7.312 1 97.44 109 ARG A O 1
ATOM 900 N N . THR A 1 110 ? 9.141 11.945 6.109 1 97.75 110 THR A N 1
ATOM 901 C CA . THR A 1 110 ? 8.664 10.648 5.645 1 97.75 110 THR A CA 1
ATOM 902 C C . THR A 1 110 ? 9.727 9.953 4.789 1 97.75 110 THR A C 1
ATOM 904 O O . THR A 1 110 ? 10.016 8.773 4.984 1 97.75 110 THR A O 1
ATOM 907 N N . VAL A 1 111 ? 10.289 10.711 3.895 1 97.12 111 VAL A N 1
ATOM 908 C CA . VAL A 1 111 ? 11.32 10.172 3.014 1 97.12 111 VAL A CA 1
ATOM 909 C C . VAL A 1 111 ? 12.547 9.781 3.834 1 97.12 111 VAL A C 1
ATOM 911 O O . VAL A 1 111 ? 13.18 8.758 3.562 1 97.12 111 VAL A O 1
ATOM 914 N N . GLN A 1 112 ? 12.898 10.555 4.812 1 97.69 112 GLN A N 1
ATOM 915 C CA . GLN A 1 112 ? 14.016 10.227 5.695 1 97.69 112 GLN A CA 1
ATOM 916 C C . GLN A 1 112 ? 13.758 8.914 6.434 1 97.69 112 GLN A C 1
ATOM 918 O O . GLN A 1 112 ? 14.664 8.086 6.559 1 97.69 112 GLN A O 1
ATOM 923 N N . ALA A 1 113 ? 12.578 8.773 6.918 1 97.06 113 ALA A N 1
ATOM 924 C CA . ALA A 1 113 ? 12.211 7.512 7.559 1 97.06 113 ALA A CA 1
ATOM 925 C C . ALA A 1 113 ? 12.367 6.34 6.594 1 97.06 113 ALA A C 1
ATOM 927 O O . ALA A 1 113 ? 12.805 5.258 6.992 1 97.06 113 ALA A O 1
ATOM 928 N N . GLY A 1 114 ? 11.953 6.547 5.355 1 96.94 114 GLY A N 1
ATOM 929 C CA . GLY A 1 114 ? 12.133 5.531 4.328 1 96.94 114 GLY A CA 1
ATOM 930 C C . GLY A 1 114 ? 13.586 5.168 4.094 1 96.94 114 GLY A C 1
ATOM 931 O O . GLY A 1 114 ? 13.938 3.986 4.039 1 96.94 114 GLY A O 1
ATOM 932 N N . ILE A 1 115 ? 14.406 6.195 3.967 1 96.56 115 ILE A N 1
ATOM 933 C CA . ILE A 1 115 ? 15.828 5.977 3.734 1 96.56 115 ILE A CA 1
ATOM 934 C C . ILE A 1 115 ? 16.438 5.215 4.91 1 96.56 115 ILE A C 1
ATOM 936 O O . ILE A 1 115 ? 17.203 4.273 4.719 1 96.56 115 ILE A O 1
ATOM 940 N N . GLU A 1 116 ? 16.062 5.547 6.109 1 96.38 116 GLU A N 1
ATOM 941 C CA . GLU A 1 116 ? 16.531 4.883 7.32 1 96.38 116 GLU A CA 1
ATOM 942 C C . GLU A 1 116 ? 16.125 3.412 7.34 1 96.38 116 GLU A C 1
ATOM 944 O O . GLU A 1 116 ? 16.734 2.598 8.031 1 96.38 116 GLU A O 1
ATOM 949 N N . ASN A 1 117 ? 15.078 3.104 6.641 1 95.94 117 ASN A N 1
ATOM 950 C CA . ASN A 1 117 ? 14.578 1.734 6.578 1 95.94 117 ASN A CA 1
ATOM 951 C C . ASN A 1 117 ? 14.875 1.094 5.223 1 95.94 117 ASN A C 1
ATOM 953 O O . ASN A 1 117 ? 14.195 0.149 4.816 1 95.94 117 ASN A O 1
ATOM 957 N N . GLU A 1 118 ? 15.805 1.658 4.453 1 95.12 118 GLU A N 1
ATOM 958 C CA . GLU A 1 118 ? 16.328 1.134 3.195 1 95.12 118 GLU A CA 1
ATOM 959 C C . GLU A 1 118 ? 15.242 1.056 2.131 1 95.12 118 GLU A C 1
ATOM 961 O O . GLU A 1 118 ? 15.203 0.11 1.342 1 95.12 118 GLU A O 1
ATOM 966 N N . CYS A 1 119 ? 14.305 1.976 2.217 1 96.38 119 CYS A N 1
ATOM 967 C CA . CYS A 1 119 ? 13.281 2.059 1.183 1 96.38 119 CYS A CA 1
ATOM 968 C C . CYS A 1 119 ? 13.82 2.727 -0.074 1 96.38 119 CYS A C 1
ATOM 970 O O . CYS A 1 119 ? 14.617 3.664 0.011 1 96.38 119 CYS A O 1
ATOM 972 N N . SER A 1 120 ? 13.273 2.25 -1.224 1 94.69 120 SER A N 1
ATOM 973 C CA . SER A 1 120 ? 13.828 2.697 -2.496 1 94.69 120 SER A CA 1
ATOM 974 C C . SER A 1 120 ? 12.852 3.604 -3.238 1 94.69 120 SER A C 1
ATOM 976 O O . SER A 1 120 ? 13.188 4.16 -4.285 1 94.69 120 SER A O 1
ATOM 978 N N . ARG A 1 121 ? 11.609 3.729 -2.709 1 96.06 121 ARG A N 1
ATOM 979 C CA . ARG A 1 121 ? 10.617 4.562 -3.379 1 96.06 121 ARG A CA 1
ATOM 980 C C . ARG A 1 121 ? 9.477 4.918 -2.436 1 96.06 121 ARG A C 1
ATOM 982 O O . ARG A 1 121 ? 9.312 4.297 -1.384 1 96.06 121 ARG A O 1
ATOM 989 N N . VAL A 1 122 ? 8.773 5.918 -2.824 1 97.62 122 VAL A N 1
ATOM 990 C CA . VAL A 1 122 ? 7.535 6.316 -2.172 1 97.62 122 VAL A CA 1
ATOM 991 C C . VAL A 1 122 ? 6.379 6.246 -3.168 1 97.62 122 VAL A C 1
ATOM 993 O O . VAL A 1 122 ? 6.445 6.832 -4.25 1 97.62 122 VAL A O 1
ATOM 996 N N . ASN A 1 123 ? 5.375 5.504 -2.82 1 97.94 123 ASN A N 1
ATOM 997 C CA . ASN A 1 123 ? 4.16 5.422 -3.621 1 97.94 123 ASN A CA 1
ATOM 998 C C . ASN A 1 123 ? 2.994 6.145 -2.949 1 97.94 123 ASN A C 1
ATOM 1000 O O . ASN A 1 123 ? 2.98 6.305 -1.728 1 97.94 123 ASN A O 1
ATOM 1004 N N . PHE A 1 124 ? 2.1 6.633 -3.686 1 97.62 124 PHE A N 1
ATOM 1005 C CA . PHE A 1 124 ? 0.852 7.215 -3.205 1 97.62 124 PHE A CA 1
ATOM 1006 C C . PHE A 1 124 ? -0.169 7.316 -4.332 1 97.62 124 PHE A C 1
ATOM 1008 O O . PHE A 1 124 ? 0.159 7.078 -5.496 1 97.62 124 PHE A O 1
ATOM 1015 N N . ALA A 1 125 ? -1.359 7.52 -3.998 1 97.31 125 ALA A N 1
ATOM 1016 C CA . ALA A 1 125 ? -2.438 7.723 -4.965 1 97.31 125 ALA A CA 1
ATOM 1017 C C . ALA A 1 125 ? -3.09 9.086 -4.773 1 97.31 125 ALA A C 1
ATOM 1019 O O . ALA A 1 125 ? -3.254 9.555 -3.643 1 97.31 125 ALA A O 1
ATOM 1020 N N . LEU A 1 126 ? -3.439 9.695 -5.836 1 96.12 126 LEU A N 1
ATOM 1021 C CA . LEU A 1 126 ? -4.133 10.977 -5.824 1 96.12 126 LEU A CA 1
ATOM 1022 C C . LEU A 1 126 ? -5.32 10.961 -6.781 1 96.12 126 LEU A C 1
ATOM 1024 O O . LEU A 1 126 ? -5.27 10.312 -7.828 1 96.12 126 LEU A O 1
ATOM 1028 N N . LEU A 1 127 ? -6.316 11.719 -6.328 1 94 127 LEU A N 1
ATOM 1029 C CA . LEU A 1 127 ? -7.379 11.977 -7.289 1 94 127 LEU A CA 1
ATOM 1030 C C . LEU A 1 127 ? -6.871 12.836 -8.445 1 94 127 LEU A C 1
ATOM 1032 O O . LEU A 1 127 ? -6.156 13.82 -8.219 1 94 127 LEU A O 1
ATOM 1036 N N . ASN A 1 128 ? -7.246 12.43 -9.617 1 94.69 128 ASN A N 1
ATOM 1037 C CA . ASN A 1 128 ? -6.719 13.133 -10.773 1 94.69 128 ASN A CA 1
ATOM 1038 C C . ASN A 1 128 ? -7.227 14.57 -10.836 1 94.69 128 ASN A C 1
ATOM 1040 O O . ASN A 1 128 ? -6.63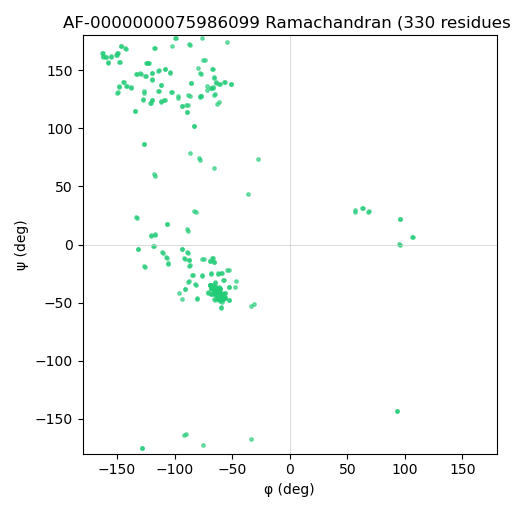7 15.414 -11.508 1 94.69 128 ASN A O 1
ATOM 1044 N N . ARG A 1 129 ? -8.258 14.969 -10.094 1 92.25 129 ARG A N 1
ATOM 1045 C CA . ARG A 1 129 ? -8.805 16.312 -10.039 1 92.25 129 ARG A CA 1
ATOM 1046 C C . ARG A 1 129 ? -8.086 17.156 -8.992 1 92.25 129 ARG A C 1
ATOM 1048 O O . ARG A 1 129 ? -8.289 18.375 -8.914 1 92.25 129 ARG A O 1
ATOM 1055 N N . ASN A 1 130 ? -7.336 16.516 -8.172 1 91.75 130 ASN A N 1
ATOM 1056 C CA . ASN A 1 130 ? -6.625 17.219 -7.113 1 91.75 130 ASN A CA 1
ATOM 1057 C C . ASN A 1 130 ? -5.371 17.906 -7.645 1 91.75 130 ASN A C 1
ATOM 1059 O O . ASN A 1 130 ? -4.254 17.516 -7.305 1 91.75 130 ASN A O 1
ATOM 1063 N N . THR A 1 131 ? -5.555 18.969 -8.344 1 92.56 131 THR A N 1
ATOM 1064 C CA . THR A 1 131 ? -4.477 19.656 -9.047 1 92.56 131 THR A CA 1
ATOM 1065 C C . THR A 1 131 ? -3.445 20.188 -8.055 1 92.56 131 THR A C 1
ATOM 1067 O O . THR A 1 131 ? -2.244 20.172 -8.328 1 92.56 131 THR A O 1
ATOM 1070 N N . PHE A 1 132 ? -3.92 20.625 -6.98 1 90.81 132 PHE A N 1
ATOM 1071 C CA . PHE A 1 132 ? -3.041 21.188 -5.961 1 90.81 132 PHE A CA 1
ATOM 1072 C C . PHE A 1 132 ? -2.025 20.156 -5.488 1 90.81 132 PHE A C 1
ATOM 1074 O O . PHE A 1 132 ? -0.82 20.406 -5.508 1 90.81 132 PHE A O 1
ATOM 1081 N N . SER A 1 133 ? -2.506 19 -5.059 1 92.69 133 SER A N 1
ATOM 1082 C CA . SER A 1 133 ? -1.629 17.938 -4.582 1 92.69 133 SER A CA 1
ATOM 1083 C C . SER A 1 133 ? -0.731 17.406 -5.703 1 92.69 133 SER A C 1
ATOM 1085 O O . SER A 1 133 ? 0.449 17.141 -5.48 1 92.69 133 SER A O 1
ATOM 1087 N N . ILE A 1 134 ? -1.278 17.281 -6.852 1 95.81 134 ILE A N 1
ATOM 1088 C CA . ILE A 1 134 ? -0.525 16.781 -7.992 1 95.81 134 ILE A CA 1
ATOM 1089 C C . ILE A 1 134 ? 0.66 17.703 -8.281 1 95.81 134 ILE A C 1
ATOM 1091 O O . ILE A 1 134 ? 1.789 17.234 -8.445 1 95.81 134 ILE A O 1
ATOM 1095 N N . GLU A 1 135 ? 0.432 18.953 -8.32 1 95.19 135 GLU A N 1
ATOM 1096 C CA . GLU A 1 135 ? 1.502 19.906 -8.555 1 95.19 135 GLU A CA 1
ATOM 1097 C C . GLU A 1 135 ? 2.549 19.859 -7.449 1 95.19 135 GLU A C 1
ATOM 1099 O O . GLU A 1 135 ? 3.75 19.938 -7.719 1 95.19 135 GLU A O 1
ATOM 1104 N N . PHE A 1 136 ? 2.049 19.797 -6.254 1 94.44 136 PHE A N 1
ATOM 1105 C CA . PHE A 1 136 ? 2.922 19.703 -5.09 1 94.44 136 PHE A CA 1
ATOM 1106 C C . PHE A 1 136 ? 3.916 18.562 -5.242 1 94.44 136 PHE A C 1
ATOM 1108 O O . PHE A 1 136 ? 5.121 18.75 -5.051 1 94.44 136 PHE A O 1
ATOM 1115 N N . TYR A 1 137 ? 3.461 17.328 -5.637 1 96.38 137 TYR A N 1
ATOM 1116 C CA . TYR A 1 137 ? 4.309 16.141 -5.695 1 96.38 137 TYR A CA 1
ATOM 1117 C C . TYR A 1 137 ? 5.129 16.125 -6.98 1 96.38 137 TYR A C 1
ATOM 1119 O O . TYR A 1 137 ? 6.254 15.617 -7 1 96.38 137 TYR A O 1
ATOM 1127 N N . LYS A 1 138 ? 4.578 16.609 -8.047 1 95.94 138 LYS A N 1
ATOM 1128 C CA . LYS A 1 138 ? 5.328 16.672 -9.305 1 95.94 138 LYS A CA 1
ATOM 1129 C C . LYS A 1 138 ? 6.562 17.562 -9.164 1 95.94 138 LYS A C 1
ATOM 1131 O O . LYS A 1 138 ? 7.609 17.266 -9.742 1 95.94 138 LYS A O 1
ATOM 1136 N N . LYS A 1 139 ? 6.41 18.656 -8.43 1 95.19 139 LYS A N 1
ATOM 1137 C CA . LYS A 1 139 ? 7.539 19.547 -8.172 1 95.19 139 LYS A CA 1
ATOM 1138 C C . LYS A 1 139 ? 8.664 18.797 -7.457 1 95.19 139 LYS A C 1
ATOM 1140 O O . LYS A 1 139 ? 9.836 19.188 -7.551 1 95.19 139 LYS A O 1
ATOM 1145 N N . GLN A 1 140 ? 8.32 17.75 -6.785 1 95.19 140 GLN A N 1
ATOM 1146 C CA . GLN A 1 140 ? 9.289 16.969 -6.031 1 95.19 140 GLN A CA 1
ATOM 1147 C C . GLN A 1 140 ? 9.828 15.812 -6.863 1 95.19 140 GLN A C 1
ATOM 1149 O O . GLN A 1 140 ? 10.633 15.016 -6.379 1 95.19 140 GLN A O 1
ATOM 1154 N N . GLY A 1 141 ? 9.328 15.609 -8.094 1 96.12 141 GLY A N 1
ATOM 1155 C CA . GLY A 1 141 ? 9.836 14.586 -8.992 1 96.12 141 GLY A CA 1
ATOM 1156 C C . GLY A 1 141 ? 8.898 13.398 -9.133 1 96.12 141 GLY A C 1
ATOM 1157 O O . GLY A 1 141 ? 9.25 12.406 -9.773 1 96.12 141 GLY A O 1
ATOM 1158 N N . ALA A 1 142 ? 7.734 13.523 -8.539 1 97.25 142 ALA A N 1
ATOM 1159 C CA . ALA A 1 142 ? 6.789 12.406 -8.609 1 97.25 142 ALA A CA 1
ATOM 1160 C C . ALA A 1 142 ? 6.324 12.172 -10.039 1 97.25 142 ALA A C 1
ATOM 1162 O O . ALA A 1 142 ? 6.109 13.125 -10.797 1 97.25 142 ALA A O 1
ATOM 1163 N N . ILE A 1 143 ? 6.141 10.945 -10.344 1 97.62 143 ILE A N 1
ATOM 1164 C CA . ILE A 1 143 ? 5.664 10.547 -11.664 1 97.62 143 ILE A CA 1
ATOM 1165 C C . ILE A 1 143 ? 4.258 9.969 -11.547 1 97.62 143 ILE A C 1
ATOM 1167 O O . ILE A 1 143 ? 3.971 9.195 -10.633 1 97.62 143 ILE A O 1
ATOM 1171 N N . ASP A 1 144 ? 3.43 10.352 -12.453 1 98 144 ASP A N 1
ATOM 1172 C CA . ASP A 1 144 ? 2.109 9.742 -12.586 1 98 144 ASP A CA 1
ATOM 1173 C C . ASP A 1 144 ? 2.18 8.445 -13.391 1 98 144 ASP A C 1
ATOM 1175 O O . ASP A 1 144 ? 2.137 8.469 -14.617 1 98 144 ASP A O 1
ATOM 1179 N N . LEU A 1 145 ? 2.148 7.312 -12.719 1 97.31 145 LEU A N 1
ATOM 1180 C CA . LEU A 1 145 ? 2.344 6.02 -13.367 1 97.31 145 LEU A CA 1
ATOM 1181 C C . LEU A 1 145 ? 1.096 5.602 -14.133 1 97.31 145 LEU A C 1
ATOM 1183 O O . LEU A 1 145 ? 1.171 4.773 -15.047 1 97.31 145 LEU A O 1
ATOM 1187 N N . THR A 1 146 ? -0.012 6.102 -13.664 1 97.94 146 THR A N 1
ATOM 1188 C CA . THR A 1 146 ? -1.23 5.848 -14.43 1 97.94 146 THR A CA 1
ATOM 1189 C C . THR A 1 146 ? -1.138 6.469 -15.82 1 97.94 146 THR A C 1
ATOM 1191 O O . THR A 1 146 ? -1.439 5.812 -16.812 1 97.94 146 THR A O 1
ATOM 1194 N N . GLU A 1 147 ? -0.713 7.68 -15.859 1 96.31 147 GLU A N 1
ATOM 1195 C CA . GLU A 1 147 ? -0.583 8.391 -17.125 1 96.31 147 GLU A CA 1
ATOM 1196 C C . GLU A 1 147 ? 0.571 7.84 -17.953 1 96.31 147 GLU A C 1
ATOM 1198 O O . GLU A 1 147 ? 0.428 7.621 -19.156 1 96.31 147 GLU A O 1
ATOM 1203 N N . THR A 1 148 ? 1.707 7.523 -17.359 1 96 148 THR A N 1
ATOM 1204 C CA . THR A 1 148 ? 2.924 7.223 -18.109 1 96 148 THR A CA 1
ATOM 1205 C C . THR A 1 148 ? 2.984 5.738 -18.469 1 96 148 THR A C 1
ATOM 1207 O O . THR A 1 148 ? 3.549 5.367 -19.5 1 96 148 THR A O 1
ATOM 1210 N N . GLU A 1 149 ? 2.422 4.855 -17.609 1 94.12 149 GLU A N 1
ATOM 1211 C CA . GLU A 1 149 ? 2.629 3.424 -17.797 1 94.12 149 GLU A CA 1
ATOM 1212 C C . GLU A 1 149 ? 1.299 2.678 -17.859 1 94.12 149 GLU A C 1
ATOM 1214 O O . GLU A 1 149 ? 1.25 1.52 -18.281 1 94.12 149 GLU A O 1
ATOM 1219 N N . GLY A 1 150 ? 0.256 3.279 -17.375 1 95.88 150 GLY A N 1
ATOM 1220 C CA . GLY A 1 150 ? -1.049 2.646 -17.484 1 95.88 150 GLY A CA 1
ATOM 1221 C C . GLY A 1 150 ? -1.435 1.861 -16.234 1 95.88 150 GLY A C 1
ATOM 1222 O O . GLY A 1 150 ? -2.273 0.959 -16.312 1 95.88 150 GLY A O 1
ATOM 1223 N N . TRP A 1 151 ? -0.846 2.168 -15.078 1 96.31 151 TRP A N 1
ATOM 1224 C CA . TRP A 1 151 ? -1.216 1.511 -13.828 1 96.31 151 TRP A CA 1
ATOM 1225 C C . TRP A 1 151 ? -2.518 2.082 -13.281 1 96.31 151 TRP A C 1
ATOM 1227 O O . TRP A 1 151 ? -2.656 3.299 -13.133 1 96.31 151 TRP A O 1
ATOM 1237 N N . ASN A 1 152 ? -3.461 1.238 -12.984 1 98.25 152 ASN A N 1
ATOM 1238 C CA . ASN A 1 152 ? -4.727 1.646 -12.391 1 98.25 152 ASN A CA 1
ATOM 1239 C C . ASN A 1 152 ? -4.883 1.095 -10.977 1 98.25 152 ASN A C 1
ATOM 1241 O O . ASN A 1 152 ? -4.383 0.009 -10.672 1 98.25 152 ASN A O 1
ATOM 1245 N N . VAL A 1 153 ? -5.574 1.826 -10.156 1 98.06 153 VAL A N 1
ATOM 1246 C CA . VAL A 1 153 ? -5.867 1.438 -8.781 1 98.06 153 VAL A CA 1
ATOM 1247 C C . VAL A 1 153 ? -7.137 0.587 -8.742 1 98.06 153 VAL A C 1
ATOM 1249 O O . VAL A 1 153 ? -8.172 0.982 -9.281 1 98.06 153 VAL A O 1
ATOM 1252 N N . PHE A 1 154 ? -7.051 -0.594 -8.102 1 98.25 154 PHE A N 1
ATOM 1253 C CA . PHE A 1 154 ? -8.195 -1.487 -7.949 1 98.25 154 PHE A CA 1
ATOM 1254 C C . PHE A 1 154 ? -8.445 -1.812 -6.48 1 98.25 154 PHE A C 1
ATOM 1256 O O . PHE A 1 154 ? -7.535 -1.698 -5.656 1 98.25 154 PHE A O 1
ATOM 1263 N N . ARG A 1 155 ? -9.734 -2.184 -6.234 1 97.81 155 ARG A N 1
ATOM 1264 C CA . ARG A 1 155 ? -10.078 -2.494 -4.852 1 97.81 155 ARG A CA 1
ATOM 1265 C C . ARG A 1 155 ? -11.156 -3.566 -4.785 1 97.81 155 ARG A C 1
ATOM 1267 O O . ARG A 1 155 ? -12.094 -3.562 -5.586 1 97.81 155 ARG A O 1
ATOM 1274 N N . LEU A 1 156 ? -10.992 -4.531 -3.902 1 97.31 156 LEU A N 1
ATOM 1275 C CA . LEU A 1 156 ? -12.062 -5.395 -3.406 1 97.31 156 LEU A CA 1
ATOM 1276 C C . LEU A 1 156 ? -12.602 -4.883 -2.074 1 97.31 156 LEU A C 1
ATOM 1278 O O . LEU A 1 156 ? -11.836 -4.68 -1.128 1 97.31 156 LEU A O 1
ATOM 1282 N N . LYS A 1 157 ? -13.906 -4.711 -1.972 1 95.25 157 LYS A N 1
ATOM 1283 C CA . LYS A 1 157 ? -14.516 -4.164 -0.762 1 95.25 157 LYS A CA 1
ATOM 1284 C C . LYS A 1 157 ? -14.812 -5.27 0.248 1 95.25 157 LYS A C 1
ATOM 1286 O O . LYS A 1 157 ? -14.68 -6.453 -0.059 1 95.25 157 LYS A O 1
ATOM 1291 N N . LYS A 1 158 ? -15.211 -4.844 1.388 1 93.62 158 LYS A N 1
ATOM 1292 C CA . LYS A 1 158 ? -15.375 -5.746 2.525 1 93.62 158 LYS A CA 1
ATOM 1293 C C . LYS A 1 158 ? -16.328 -6.887 2.193 1 93.62 158 LYS A C 1
ATOM 1295 O O . LYS A 1 158 ? -16.047 -8.047 2.486 1 93.62 158 LYS A O 1
ATOM 1300 N N . ASP A 1 159 ? -17.422 -6.582 1.598 1 94.31 159 ASP A N 1
ATOM 1301 C CA . ASP A 1 159 ? -18.406 -7.609 1.257 1 94.31 159 ASP A CA 1
ATOM 1302 C C . ASP A 1 159 ? -17.812 -8.648 0.312 1 94.31 159 ASP A C 1
ATOM 1304 O O . ASP A 1 159 ? -18.125 -9.836 0.409 1 94.31 159 ASP A O 1
ATOM 1308 N N . ASP A 1 160 ? -17.016 -8.188 -0.592 1 94.69 160 ASP A N 1
ATOM 1309 C CA . ASP A 1 160 ? -16.391 -9.102 -1.539 1 94.69 160 ASP A CA 1
ATOM 1310 C C . ASP A 1 160 ? -15.359 -9.992 -0.84 1 94.69 160 ASP A C 1
ATOM 1312 O O . ASP A 1 160 ? -15.188 -11.156 -1.205 1 94.69 160 ASP A O 1
ATOM 1316 N N . LEU A 1 161 ? -14.664 -9.43 0.18 1 93.5 161 LEU A N 1
ATOM 1317 C CA . LEU A 1 161 ? -13.719 -10.234 0.95 1 93.5 161 LEU A CA 1
ATOM 1318 C C . LEU A 1 161 ? -14.414 -11.43 1.587 1 93.5 161 LEU A C 1
ATOM 1320 O O . LEU A 1 161 ? -13.945 -12.562 1.462 1 93.5 161 LEU A O 1
ATOM 1324 N N . PHE A 1 162 ? -15.516 -11.141 2.184 1 93.25 162 PHE A N 1
ATOM 1325 C CA . PHE A 1 162 ? -16.234 -12.195 2.885 1 93.25 162 PHE A CA 1
ATOM 1326 C C . PHE A 1 162 ? -16.797 -13.219 1.9 1 93.25 162 PHE A C 1
ATOM 1328 O O . PHE A 1 162 ? -16.781 -14.422 2.168 1 93.25 162 PHE A O 1
ATOM 1335 N N . ARG A 1 163 ? -17.25 -12.758 0.808 1 94.31 163 ARG A N 1
ATOM 1336 C CA . ARG A 1 163 ? -17.75 -13.656 -0.224 1 94.31 163 ARG A CA 1
ATOM 1337 C C . ARG A 1 163 ? -16.656 -14.578 -0.729 1 94.31 163 ARG A C 1
ATOM 1339 O O . ARG A 1 163 ? -16.859 -15.789 -0.868 1 94.31 163 ARG A O 1
ATOM 1346 N N . LEU A 1 164 ? -15.492 -14 -0.958 1 93.62 164 LEU A N 1
ATOM 1347 C CA . LEU A 1 164 ? -14.367 -14.758 -1.487 1 93.62 164 LEU A CA 1
ATOM 1348 C C . LEU A 1 164 ? -13.836 -15.742 -0.45 1 93.62 164 LEU A C 1
ATOM 1350 O O . LEU A 1 164 ? -13.391 -16.844 -0.798 1 93.62 164 LEU A O 1
ATOM 1354 N N . ALA A 1 165 ? -13.883 -15.328 0.801 1 93.38 165 ALA A N 1
ATOM 1355 C CA . ALA A 1 165 ? -13.359 -16.156 1.878 1 93.38 165 ALA A CA 1
ATOM 1356 C C . ALA A 1 165 ? -14.219 -17.406 2.074 1 93.38 165 ALA A C 1
ATOM 1358 O O . ALA A 1 165 ? -13.742 -18.422 2.607 1 93.38 165 ALA A O 1
ATOM 1359 N N . GLU A 1 166 ? -15.484 -17.344 1.681 1 89.06 166 GLU A N 1
ATOM 1360 C CA . GLU A 1 166 ? -16.422 -18.438 1.897 1 89.06 166 GLU A CA 1
ATOM 1361 C C . GLU A 1 166 ? -16.453 -19.375 0.703 1 89.06 166 GLU A C 1
ATOM 1363 O O . GLU A 1 166 ? -17.047 -20.469 0.781 1 89.06 166 GLU A O 1
ATOM 1368 N N . LYS A 1 167 ? -15.875 -19.031 -0.401 1 80.38 167 LYS A N 1
ATOM 1369 C CA . LYS A 1 167 ? -15.875 -19.891 -1.58 1 80.38 167 LYS A CA 1
ATOM 1370 C C . LYS A 1 167 ? -14.906 -21.047 -1.416 1 80.38 167 LYS A C 1
ATOM 1372 O O . LYS A 1 167 ? -13.883 -20.922 -0.741 1 80.38 167 LYS A O 1
ATOM 1377 N N . MET B 1 1 ? -7.445 -36.406 -5.824 1 56.91 1 MET B N 1
ATOM 1378 C CA . MET B 1 1 ? -6.559 -35.656 -4.953 1 56.91 1 MET B CA 1
ATOM 1379 C C . MET B 1 1 ? -6.324 -34.25 -5.512 1 56.91 1 MET B C 1
ATOM 1381 O O . MET B 1 1 ? -6.422 -34.031 -6.719 1 56.91 1 MET B O 1
ATOM 1385 N N . SER B 1 2 ? -6.254 -33.125 -4.625 1 76 2 SER B N 1
ATOM 1386 C CA . SER B 1 2 ? -6.121 -31.781 -5.156 1 76 2 SER B CA 1
ATOM 1387 C C . SER B 1 2 ? -4.781 -31.594 -5.859 1 76 2 SER B C 1
ATOM 1389 O O . SER B 1 2 ? -3.785 -32.219 -5.484 1 76 2 SER B O 1
ATOM 1391 N N . LEU B 1 3 ? -4.719 -31.125 -7.027 1 84.06 3 LEU B N 1
ATOM 1392 C CA . LEU B 1 3 ? -3.545 -30.891 -7.863 1 84.06 3 LEU B CA 1
ATOM 1393 C C . LEU B 1 3 ? -2.504 -30.062 -7.125 1 84.06 3 LEU B C 1
ATOM 1395 O O . LEU B 1 3 ? -1.304 -30.203 -7.359 1 84.06 3 LEU B O 1
ATOM 1399 N N . PHE B 1 4 ? -2.986 -29.375 -6.172 1 92.69 4 PHE B N 1
ATOM 1400 C CA . PHE B 1 4 ? -2.098 -28.422 -5.52 1 92.69 4 PHE B CA 1
ATOM 1401 C C . PHE B 1 4 ? -2.562 -28.141 -4.098 1 92.69 4 PHE B C 1
ATOM 1403 O O . PHE B 1 4 ? -3.676 -28.5 -3.717 1 92.69 4 PHE B O 1
ATOM 1410 N N . SER B 1 5 ? -1.671 -27.594 -3.303 1 94.12 5 SER B N 1
ATOM 1411 C CA . SER B 1 5 ? -1.983 -27.078 -1.973 1 94.12 5 SER B CA 1
ATOM 1412 C C . SER B 1 5 ? -1.444 -25.656 -1.78 1 94.12 5 SER B C 1
ATOM 1414 O O . SER B 1 5 ? -0.434 -25.297 -2.381 1 94.12 5 SER B O 1
ATOM 1416 N N . ILE B 1 6 ? -2.184 -24.859 -0.985 1 96.69 6 ILE B N 1
ATOM 1417 C CA . ILE B 1 6 ? -1.764 -23.5 -0.648 1 96.69 6 ILE B CA 1
ATOM 1418 C C . ILE B 1 6 ? -1.2 -23.484 0.771 1 96.69 6 ILE B C 1
ATOM 1420 O O . ILE B 1 6 ? -1.816 -24 1.7 1 96.69 6 ILE B O 1
ATOM 1424 N N . ARG B 1 7 ? -0.076 -22.891 0.897 1 97.19 7 ARG B N 1
ATOM 1425 C CA . ARG B 1 7 ? 0.527 -22.766 2.221 1 97.19 7 ARG B CA 1
ATOM 1426 C C . ARG B 1 7 ? 1.344 -21.484 2.336 1 97.19 7 ARG B C 1
ATOM 1428 O O . ARG B 1 7 ? 1.736 -20.906 1.325 1 97.19 7 ARG B O 1
ATOM 1435 N N . PRO B 1 8 ? 1.545 -21 3.584 1 98 8 PRO B N 1
ATOM 1436 C CA . PRO B 1 8 ? 2.475 -19.891 3.73 1 98 8 PRO B CA 1
ATOM 1437 C C . PRO B 1 8 ? 3.865 -20.188 3.184 1 98 8 PRO B C 1
ATOM 1439 O O . PRO B 1 8 ? 4.355 -21.312 3.33 1 98 8 PRO B O 1
ATOM 1442 N N . ALA B 1 9 ? 4.414 -19.234 2.559 1 98 9 ALA B N 1
ATOM 1443 C CA . ALA B 1 9 ? 5.785 -19.375 2.086 1 98 9 ALA B CA 1
ATOM 1444 C C . ALA B 1 9 ? 6.766 -19.453 3.256 1 98 9 ALA B C 1
ATOM 1446 O O . ALA B 1 9 ? 6.5 -18.906 4.328 1 98 9 ALA B O 1
ATOM 1447 N N . THR B 1 10 ? 7.859 -20.125 3.045 1 96.81 10 THR B N 1
ATOM 1448 C CA . THR B 1 10 ? 8.984 -20.141 3.979 1 96.81 10 THR B CA 1
ATOM 1449 C C . THR B 1 10 ? 10.227 -19.547 3.324 1 96.81 10 THR B C 1
ATOM 1451 O O . THR B 1 10 ? 10.258 -19.328 2.111 1 96.81 10 THR B O 1
ATOM 1454 N N . LYS B 1 11 ? 11.203 -19.328 4.18 1 96.44 11 LYS B N 1
ATOM 1455 C CA . LYS B 1 11 ? 12.461 -18.766 3.684 1 96.44 11 LYS B CA 1
ATOM 1456 C C . LYS B 1 11 ? 13.062 -19.656 2.596 1 96.44 11 LYS B C 1
ATOM 1458 O O . LYS B 1 11 ? 13.695 -19.156 1.663 1 96.44 11 LYS B O 1
ATOM 1463 N N . ASP B 1 12 ? 12.844 -20.906 2.656 1 95.69 12 ASP B N 1
ATOM 1464 C CA . ASP B 1 12 ? 13.414 -21.859 1.719 1 95.69 12 ASP B CA 1
ATOM 1465 C C . ASP B 1 12 ? 12.711 -21.797 0.364 1 95.69 12 ASP B C 1
ATOM 1467 O O . ASP B 1 12 ? 13.219 -22.328 -0.629 1 95.69 12 ASP B O 1
ATOM 1471 N N . ASP B 1 13 ? 11.594 -21.125 0.298 1 96.75 13 ASP B N 1
ATOM 1472 C CA . ASP B 1 13 ? 10.836 -21.031 -0.943 1 96.75 13 ASP B CA 1
ATOM 1473 C C . ASP B 1 13 ? 11.297 -19.828 -1.771 1 96.75 13 ASP B C 1
ATOM 1475 O O . ASP B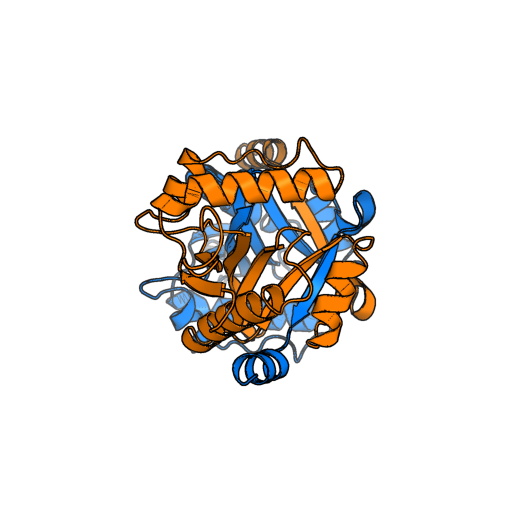 1 13 ? 10.898 -19.672 -2.93 1 96.75 13 ASP B O 1
ATOM 1479 N N . CYS B 1 14 ? 12.18 -19 -1.205 1 96.56 14 CYS B N 1
ATOM 1480 C CA . CYS B 1 14 ? 12.492 -17.719 -1.824 1 96.56 14 CYS B CA 1
ATOM 1481 C C . CYS B 1 14 ? 13.172 -17.922 -3.174 1 96.56 14 CYS B C 1
ATOM 1483 O O . CYS B 1 14 ? 12.984 -17.125 -4.094 1 96.56 14 CYS B O 1
ATOM 1485 N N . LYS B 1 15 ? 13.938 -18.938 -3.316 1 95.12 15 LYS B N 1
ATOM 1486 C CA . LYS B 1 15 ? 14.562 -19.219 -4.605 1 95.12 15 LYS B CA 1
ATOM 1487 C C . LYS B 1 15 ? 13.508 -19.484 -5.68 1 95.12 15 LYS B C 1
ATOM 1489 O O . LYS B 1 15 ? 13.609 -18.953 -6.789 1 95.12 15 LYS B O 1
ATOM 1494 N N . ASP B 1 16 ? 12.547 -20.281 -5.375 1 94.88 16 ASP B N 1
ATOM 1495 C CA . ASP B 1 16 ? 11.484 -20.609 -6.316 1 94.88 16 ASP B CA 1
ATOM 1496 C C . ASP B 1 16 ? 10.594 -19.391 -6.582 1 94.88 16 ASP B C 1
ATOM 1498 O O . ASP B 1 16 ? 10.117 -19.203 -7.703 1 94.88 16 ASP B O 1
ATOM 1502 N N . ILE B 1 17 ? 10.344 -18.578 -5.559 1 95.94 17 ILE B N 1
ATOM 1503 C CA . ILE B 1 17 ? 9.531 -17.375 -5.719 1 95.94 17 ILE B CA 1
ATOM 1504 C C . ILE B 1 17 ? 10.227 -16.422 -6.68 1 95.94 17 ILE B C 1
ATOM 1506 O O . ILE B 1 17 ? 9.586 -15.859 -7.574 1 95.94 17 ILE B O 1
ATOM 1510 N N . VAL B 1 18 ? 11.547 -16.297 -6.539 1 95.06 18 VAL B N 1
ATOM 1511 C CA . VAL B 1 18 ? 12.305 -15.43 -7.438 1 95.06 18 VAL B CA 1
ATOM 1512 C C . VAL B 1 18 ? 12.211 -15.953 -8.867 1 95.06 18 VAL B C 1
ATOM 1514 O O . VAL B 1 18 ? 12.047 -15.172 -9.812 1 95.06 18 VAL B O 1
ATOM 1517 N N . ARG B 1 19 ? 12.305 -17.234 -9 1 93.81 19 ARG B N 1
ATOM 1518 C CA . ARG B 1 19 ? 12.156 -17.844 -10.32 1 93.81 19 ARG B CA 1
ATOM 1519 C C . ARG B 1 19 ? 10.805 -17.5 -10.93 1 93.81 19 ARG B C 1
ATOM 1521 O O . ARG B 1 19 ? 10.719 -17.141 -12.109 1 93.81 19 ARG B O 1
ATOM 1528 N N . LEU B 1 20 ? 9.773 -17.609 -10.219 1 94.5 20 LEU B N 1
ATOM 1529 C CA . LEU B 1 20 ? 8.422 -17.312 -10.688 1 94.5 20 LEU B CA 1
ATOM 1530 C C . LEU B 1 20 ? 8.281 -15.82 -11 1 94.5 20 LEU B C 1
ATOM 1532 O O . LEU B 1 20 ? 7.59 -15.445 -11.953 1 94.5 20 LEU B O 1
ATOM 1536 N N . MET B 1 21 ? 8.891 -14.961 -10.18 1 93.56 21 MET B N 1
ATOM 1537 C CA . MET B 1 21 ? 8.883 -13.523 -10.43 1 93.56 21 MET B CA 1
ATOM 1538 C C . MET B 1 21 ? 9.508 -13.203 -11.781 1 93.56 21 MET B C 1
ATOM 1540 O O . MET B 1 21 ? 8.961 -12.406 -12.547 1 93.56 21 MET B O 1
ATOM 1544 N N . LYS B 1 22 ? 10.617 -13.805 -12.039 1 91.62 22 LYS B N 1
ATOM 1545 C CA . LYS B 1 22 ? 11.297 -13.602 -13.312 1 91.62 22 LYS B CA 1
ATOM 1546 C C . LYS B 1 22 ? 10.453 -14.102 -14.477 1 91.62 22 LYS B C 1
ATOM 1548 O O . LYS B 1 22 ? 10.398 -13.469 -15.539 1 91.62 22 LYS B O 1
ATOM 1553 N N . GLU B 1 23 ? 9.82 -15.242 -14.25 1 91.56 23 GLU B N 1
ATOM 1554 C CA . GLU B 1 23 ? 8.906 -15.766 -15.258 1 91.56 23 GLU B CA 1
ATOM 1555 C C . GLU B 1 23 ? 7.777 -14.781 -15.539 1 91.56 23 GLU B C 1
ATOM 1557 O O . GLU B 1 23 ? 7.426 -14.547 -16.703 1 91.56 23 GLU B O 1
ATOM 1562 N N . MET B 1 24 ? 7.219 -14.219 -14.484 1 90.81 24 MET B N 1
ATOM 1563 C CA . MET B 1 24 ? 6.16 -13.219 -14.609 1 90.81 24 MET B CA 1
ATOM 1564 C C . MET B 1 24 ? 6.641 -12.016 -15.414 1 90.81 24 MET B C 1
ATOM 1566 O O . MET B 1 24 ? 5.945 -11.547 -16.312 1 90.81 24 MET B O 1
ATOM 1570 N N . ALA B 1 25 ? 7.82 -11.469 -15.047 1 87.81 25 ALA B N 1
ATOM 1571 C CA . ALA B 1 25 ? 8.391 -10.305 -15.719 1 87.81 25 ALA B CA 1
ATOM 1572 C C . ALA B 1 25 ? 8.555 -10.555 -17.219 1 87.81 25 ALA B C 1
ATOM 1574 O O . ALA B 1 25 ? 8.289 -9.672 -18.031 1 87.81 25 ALA B O 1
ATOM 1575 N N . GLU B 1 26 ? 9 -11.734 -17.547 1 86.06 26 GLU B N 1
ATOM 1576 C CA . GLU B 1 26 ? 9.195 -12.109 -18.953 1 86.06 26 GLU B CA 1
ATOM 1577 C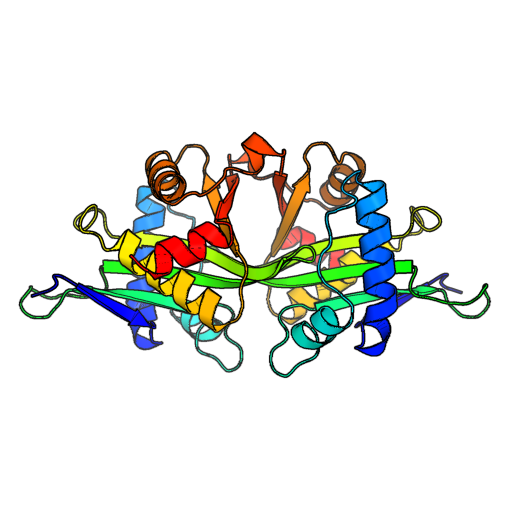 C . GLU B 1 26 ? 7.859 -12.148 -19.688 1 86.06 26 GLU B C 1
ATOM 1579 O O . GLU B 1 26 ? 7.77 -11.688 -20.828 1 86.06 26 GLU B O 1
ATOM 1584 N N . ASN B 1 27 ? 6.918 -12.664 -19.047 1 83 27 ASN B N 1
ATOM 1585 C CA . ASN B 1 27 ? 5.59 -12.758 -19.641 1 83 27 ASN B CA 1
ATOM 1586 C C . ASN B 1 27 ? 4.977 -11.375 -19.859 1 83 27 ASN B C 1
ATOM 1588 O O . ASN B 1 27 ? 4.195 -11.18 -20.781 1 83 27 ASN B O 1
ATOM 1592 N N . GLU B 1 28 ? 5.266 -10.445 -18.922 1 77.31 28 GLU B N 1
ATOM 1593 C CA . GLU B 1 28 ? 4.699 -9.102 -19 1 77.31 28 GLU B CA 1
ATOM 1594 C C . GLU B 1 28 ? 5.586 -8.18 -19.828 1 77.31 28 GLU B C 1
ATOM 1596 O O . GLU B 1 28 ? 5.344 -6.969 -19.891 1 77.31 28 GLU B O 1
ATOM 1601 N N . ARG B 1 29 ? 6.625 -8.656 -20.594 1 72 29 ARG B N 1
ATOM 1602 C CA . ARG B 1 29 ? 7.547 -7.922 -21.453 1 72 29 ARG B CA 1
ATOM 1603 C C . ARG B 1 29 ? 8.273 -6.828 -20.688 1 72 29 ARG B C 1
ATOM 1605 O O . ARG B 1 29 ? 8.453 -5.719 -21.188 1 72 29 ARG B O 1
ATOM 1612 N N . MET B 1 30 ? 8.438 -7.117 -19.422 1 68.94 30 MET B N 1
ATOM 1613 C CA . MET B 1 30 ? 9.273 -6.262 -18.578 1 68.94 30 MET B CA 1
ATOM 1614 C C . MET B 1 30 ? 10.469 -7.039 -18.031 1 68.94 30 MET B C 1
ATOM 1616 O O . MET B 1 30 ? 10.648 -7.133 -16.812 1 68.94 30 MET B O 1
ATOM 1620 N N . PRO B 1 31 ? 11.281 -7.531 -18.906 1 59.25 31 PRO B N 1
ATOM 1621 C CA . PRO B 1 31 ? 12.312 -8.469 -18.453 1 59.25 31 PRO B CA 1
ATOM 1622 C C . PRO B 1 31 ? 13.273 -7.836 -17.453 1 59.25 31 PRO B C 1
ATOM 1624 O O . PRO B 1 31 ? 13.844 -8.539 -16.609 1 59.25 31 PRO B O 1
ATOM 1627 N N . ASN B 1 32 ? 13.648 -6.57 -17.562 1 62.44 32 ASN B N 1
ATOM 1628 C CA . ASN B 1 32 ? 14.578 -5.945 -16.641 1 62.44 32 ASN B CA 1
ATOM 1629 C C . ASN B 1 32 ? 13.875 -5.457 -15.375 1 62.44 32 ASN B C 1
ATOM 1631 O O . ASN B 1 32 ? 14.398 -4.605 -14.656 1 62.44 32 ASN B O 1
ATOM 1635 N N . GLY B 1 33 ? 12.781 -6.215 -15.086 1 63.84 33 GLY B N 1
ATOM 1636 C CA . GLY B 1 33 ? 11.93 -5.535 -14.117 1 63.84 33 GLY B CA 1
ATOM 1637 C C . GLY B 1 33 ? 12.227 -5.934 -12.688 1 63.84 33 GLY B C 1
ATOM 1638 O O . GLY B 1 33 ? 12.539 -5.082 -11.852 1 63.84 33 GLY B O 1
ATOM 1639 N N . PHE B 1 34 ? 12.375 -7.199 -12.328 1 73.06 34 PHE B N 1
ATOM 1640 C CA . PHE B 1 34 ? 12.516 -7.598 -10.938 1 73.06 34 PHE B CA 1
ATOM 1641 C C . PHE B 1 34 ? 13.984 -7.578 -10.516 1 73.06 34 PHE B C 1
ATOM 1643 O O . PHE B 1 34 ? 14.82 -8.219 -11.148 1 73.06 34 PHE B O 1
ATOM 1650 N N . LYS B 1 35 ? 14.312 -6.766 -9.508 1 79.5 35 LYS B N 1
ATOM 1651 C CA . LYS B 1 35 ? 15.695 -6.574 -9.086 1 79.5 35 LYS B CA 1
ATOM 1652 C C . LYS B 1 35 ? 15.961 -7.273 -7.75 1 79.5 35 LYS B C 1
ATOM 1654 O O . LYS B 1 35 ? 17.109 -7.445 -7.355 1 79.5 35 LYS B O 1
ATOM 1659 N N . VAL B 1 36 ? 14.938 -7.691 -7.148 1 86 36 VAL B N 1
ATOM 1660 C CA . VAL B 1 36 ? 15.102 -8.312 -5.84 1 86 36 VAL B CA 1
ATOM 1661 C C . VAL B 1 36 ? 15.625 -9.742 -6.004 1 86 36 VAL B C 1
ATOM 1663 O O . VAL B 1 36 ? 15.078 -10.523 -6.781 1 86 36 VAL B O 1
ATOM 1666 N N . ASP B 1 37 ? 16.672 -10.047 -5.328 1 92.44 37 ASP B N 1
ATOM 1667 C CA . ASP B 1 37 ? 17.203 -11.406 -5.395 1 92.44 37 ASP B CA 1
ATOM 1668 C C . ASP B 1 37 ? 16.75 -12.234 -4.195 1 92.44 37 ASP B C 1
ATOM 1670 O O . ASP B 1 37 ? 16.031 -11.734 -3.326 1 92.44 37 ASP B O 1
ATOM 1674 N N . GLU B 1 38 ? 17.141 -13.43 -4.227 1 94.94 38 GLU B N 1
ATOM 1675 C CA . GLU B 1 38 ? 16.734 -14.398 -3.211 1 94.94 38 GLU B CA 1
ATOM 1676 C C . GLU B 1 38 ? 17.109 -13.914 -1.812 1 94.94 38 GLU B C 1
ATOM 1678 O O . GLU B 1 38 ? 16.281 -13.953 -0.897 1 94.94 38 GLU B O 1
ATOM 1683 N N . LYS B 1 39 ? 18.281 -13.445 -1.637 1 95 39 LYS B N 1
ATOM 1684 C CA . LYS B 1 39 ? 18.781 -13.023 -0.331 1 95 39 LYS B CA 1
ATOM 1685 C C . LYS B 1 39 ? 17.984 -11.836 0.203 1 95 39 LYS B C 1
ATOM 1687 O O . LYS B 1 39 ? 17.656 -11.789 1.388 1 95 39 LYS B O 1
ATOM 1692 N N . THR B 1 40 ? 17.75 -10.93 -0.625 1 94.81 40 THR B N 1
ATOM 1693 C CA . THR B 1 40 ? 16.969 -9.75 -0.242 1 94.81 40 THR B CA 1
ATOM 1694 C C . THR B 1 40 ? 15.547 -10.133 0.127 1 94.81 40 THR B C 1
ATOM 1696 O O . THR B 1 40 ? 14.992 -9.625 1.109 1 94.81 40 THR B O 1
ATOM 1699 N N . LEU B 1 41 ? 15 -11.039 -0.689 1 96.12 41 LEU B N 1
ATOM 1700 C CA . LEU B 1 41 ? 13.648 -11.523 -0.409 1 96.12 41 LEU B CA 1
ATOM 1701 C C . LEU B 1 41 ? 13.594 -12.211 0.95 1 96.12 41 LEU B C 1
ATOM 1703 O O . LEU B 1 41 ? 12.641 -12.016 1.709 1 96.12 41 LEU B O 1
ATOM 1707 N N . GLN B 1 42 ? 14.562 -12.938 1.25 1 96.75 42 GLN B N 1
ATOM 1708 C CA . GLN B 1 42 ? 14.641 -13.617 2.537 1 96.75 42 GLN B CA 1
ATOM 1709 C C . GLN B 1 42 ? 14.742 -12.617 3.686 1 96.75 42 GLN B C 1
ATOM 1711 O O . GLN B 1 42 ? 14 -12.719 4.668 1 96.75 42 GLN B O 1
ATOM 1716 N N . LYS B 1 43 ? 15.602 -11.719 3.502 1 95.38 43 LYS B N 1
ATOM 1717 C CA . LYS B 1 43 ? 15.844 -10.711 4.535 1 95.38 43 LYS B CA 1
ATOM 1718 C C . LYS B 1 43 ? 14.594 -9.891 4.805 1 95.38 43 LYS B C 1
ATOM 1720 O O . LYS B 1 43 ? 14.242 -9.641 5.961 1 95.38 43 LYS B O 1
ATOM 1725 N N . ASP B 1 44 ? 13.922 -9.555 3.779 1 96.56 44 ASP B N 1
ATOM 1726 C CA . ASP B 1 44 ? 12.82 -8.602 3.887 1 96.56 44 ASP B CA 1
ATOM 1727 C C . ASP B 1 44 ? 11.531 -9.305 4.305 1 96.56 44 ASP B C 1
ATOM 1729 O O . ASP B 1 44 ? 10.625 -8.672 4.855 1 96.56 44 ASP B O 1
ATOM 1733 N N . GLY B 1 45 ? 11.438 -10.547 4.004 1 96.94 45 GLY B N 1
ATOM 1734 C CA . GLY B 1 45 ? 10.164 -11.219 4.215 1 96.94 45 GLY B CA 1
ATOM 1735 C C . GLY B 1 45 ? 10.172 -12.141 5.414 1 96.94 45 GLY B C 1
ATOM 1736 O O . GLY B 1 45 ? 9.117 -12.516 5.926 1 96.94 45 GLY B O 1
ATOM 1737 N N . PHE B 1 46 ? 11.328 -12.508 5.918 1 96.19 46 PHE B N 1
ATOM 1738 C CA . PHE B 1 46 ? 11.367 -13.555 6.934 1 96.19 46 PHE B CA 1
ATOM 1739 C C . PHE B 1 46 ? 12.25 -13.141 8.102 1 96.19 46 PHE B C 1
ATOM 1741 O O . PHE B 1 46 ? 12.742 -13.992 8.852 1 96.19 46 PHE B O 1
ATOM 1748 N N . GLY B 1 47 ? 12.445 -11.875 8.273 1 89.44 47 GLY B N 1
ATOM 1749 C CA . GLY B 1 47 ? 13.125 -11.336 9.445 1 89.44 47 GLY B CA 1
ATOM 1750 C C . GLY B 1 47 ? 12.172 -11.016 10.586 1 89.44 47 GLY B C 1
ATOM 1751 O O . GLY B 1 47 ? 11.055 -11.531 10.633 1 89.44 47 GLY B O 1
ATOM 1752 N N . LYS B 1 48 ? 12.602 -10.188 11.609 1 87.31 48 LYS B N 1
ATOM 1753 C CA . LYS B 1 48 ? 11.836 -9.82 12.797 1 87.31 48 LYS B CA 1
ATOM 1754 C C . LYS B 1 48 ? 10.609 -8.984 12.422 1 87.31 48 LYS B C 1
ATOM 1756 O O . LYS B 1 48 ? 9.531 -9.164 12.992 1 87.31 48 LYS B O 1
ATOM 1761 N N . ARG B 1 49 ? 10.742 -8.148 11.438 1 89.06 49 ARG B N 1
ATOM 1762 C CA . ARG B 1 49 ? 9.656 -7.309 10.938 1 89.06 49 ARG B CA 1
ATOM 1763 C C . ARG B 1 49 ? 9.484 -7.48 9.43 1 89.06 49 ARG B C 1
ATOM 1765 O O . ARG B 1 49 ? 10.07 -6.738 8.641 1 89.06 49 ARG B O 1
ATOM 1772 N N . PRO B 1 50 ? 8.711 -8.461 9.109 1 95.19 50 PRO B N 1
ATOM 1773 C CA . PRO B 1 50 ? 8.562 -8.727 7.676 1 95.19 50 PRO B CA 1
ATOM 1774 C C . PRO B 1 50 ? 7.891 -7.582 6.93 1 95.19 50 PRO B C 1
ATOM 1776 O O . PRO B 1 50 ? 6.922 -7 7.43 1 95.19 50 PRO B O 1
ATOM 1779 N N . PHE B 1 51 ? 8.391 -7.297 5.77 1 97 51 PHE B N 1
ATOM 1780 C CA . PHE B 1 51 ? 7.828 -6.258 4.918 1 97 51 PHE B CA 1
ATOM 1781 C C . PHE B 1 51 ? 6.711 -6.816 4.047 1 97 51 PHE B C 1
ATOM 1783 O O . PHE B 1 51 ? 5.93 -6.059 3.469 1 97 51 PHE B O 1
ATOM 1790 N N . TYR B 1 52 ? 6.695 -8.109 3.928 1 97.94 52 TYR B N 1
ATOM 1791 C CA . TYR B 1 52 ? 5.645 -8.742 3.135 1 97.94 52 TYR B CA 1
ATOM 1792 C C . TYR B 1 52 ? 5.324 -10.133 3.668 1 97.94 52 TYR B C 1
ATOM 1794 O O . TYR B 1 52 ? 6.066 -10.672 4.492 1 97.94 52 TYR B O 1
ATOM 1802 N N . TYR B 1 53 ? 4.207 -10.609 3.205 1 98.12 53 TYR B N 1
ATOM 1803 C CA . TYR B 1 53 ? 3.779 -11.992 3.395 1 98.12 53 TYR B CA 1
ATOM 1804 C C . TYR B 1 53 ? 3.527 -12.672 2.057 1 98.12 53 TYR B C 1
ATOM 1806 O O . TYR B 1 53 ? 3.324 -12 1.04 1 98.12 53 TYR B O 1
ATOM 1814 N N . CYS B 1 54 ? 3.625 -13.992 2.111 1 98.5 54 CYS B N 1
ATOM 1815 C CA . CYS B 1 54 ? 3.52 -14.688 0.837 1 98.5 54 CYS B CA 1
ATOM 1816 C C . CYS B 1 54 ? 2.916 -16.078 1.026 1 98.5 54 CYS B C 1
ATOM 1818 O O . CYS B 1 54 ? 3.275 -16.797 1.962 1 98.5 54 CYS B O 1
ATOM 1820 N N . PHE B 1 55 ? 1.911 -16.391 0.206 1 98.62 55 PHE B N 1
ATOM 1821 C CA . PHE B 1 55 ? 1.435 -17.75 0.051 1 98.62 55 PHE B CA 1
ATOM 1822 C C . PHE B 1 55 ? 1.927 -18.359 -1.261 1 98.62 55 PHE B C 1
ATOM 1824 O O . PHE B 1 55 ? 2.086 -17.641 -2.254 1 98.62 55 PHE B O 1
ATOM 1831 N N . VAL B 1 56 ? 2.143 -19.688 -1.22 1 98 56 VAL B N 1
ATOM 1832 C CA . VAL B 1 56 ? 2.594 -20.359 -2.43 1 98 56 VAL B CA 1
ATOM 1833 C C . VAL B 1 56 ? 1.65 -21.516 -2.76 1 98 56 VAL B C 1
ATOM 1835 O O . VAL B 1 56 ? 1.027 -22.094 -1.864 1 98 56 VAL B O 1
ATOM 1838 N N . ALA B 1 57 ? 1.461 -21.719 -4.039 1 97 57 ALA B N 1
ATOM 1839 C CA . ALA B 1 57 ? 0.797 -22.922 -4.555 1 97 57 ALA B CA 1
ATOM 1840 C C . ALA B 1 57 ? 1.813 -24 -4.902 1 97 57 ALA B C 1
ATOM 1842 O O . ALA B 1 57 ? 2.668 -23.797 -5.77 1 97 57 ALA B O 1
ATOM 1843 N N . GLU B 1 58 ? 1.696 -25.125 -4.227 1 95 58 GLU B N 1
ATOM 1844 C CA . GLU B 1 58 ? 2.615 -26.234 -4.414 1 95 58 GLU B CA 1
ATOM 1845 C C . GLU B 1 58 ? 1.903 -27.438 -5.02 1 95 58 GLU B C 1
ATOM 1847 O O . GLU B 1 58 ? 0.829 -27.828 -4.559 1 95 58 GLU B O 1
ATOM 1852 N N . LEU B 1 59 ? 2.543 -28 -6.07 1 92.5 59 LEU B N 1
ATOM 1853 C CA . LEU B 1 59 ? 1.98 -29.203 -6.684 1 92.5 59 LEU B CA 1
ATOM 1854 C C . LEU B 1 59 ? 2.082 -30.391 -5.738 1 92.5 59 LEU B C 1
ATOM 1856 O O . LEU B 1 59 ? 3.104 -30.578 -5.07 1 92.5 59 LEU B O 1
ATOM 1860 N N . ASN B 1 60 ? 1.006 -31.172 -5.602 1 86.12 60 ASN B N 1
ATOM 1861 C CA . ASN B 1 60 ? 1.013 -32.375 -4.77 1 86.12 60 ASN B CA 1
ATOM 1862 C C . ASN B 1 60 ? 1.841 -33.5 -5.398 1 86.12 60 ASN B C 1
ATOM 1864 O O . ASN B 1 60 ? 1.958 -33.562 -6.625 1 86.12 60 ASN B O 1
ATOM 1868 N N . LYS B 1 61 ? 2.861 -34.344 -4.695 1 69.94 61 LYS B N 1
ATOM 1869 C CA . LYS B 1 61 ? 3.867 -35.375 -5 1 69.94 61 LYS B CA 1
ATOM 1870 C C . LYS B 1 61 ? 3.438 -36.219 -6.18 1 69.94 61 LYS B C 1
ATOM 1872 O O . LYS B 1 61 ? 4.277 -36.812 -6.863 1 69.94 61 LYS B O 1
ATOM 1877 N N . GLU B 1 62 ? 2.227 -36.781 -6.195 1 58.62 62 GLU B N 1
ATOM 1878 C CA . GLU B 1 62 ? 2.254 -37.812 -7.223 1 58.62 62 GLU B CA 1
ATOM 1879 C C . GLU B 1 62 ? 2.863 -37.281 -8.516 1 58.62 62 GLU B C 1
ATOM 1881 O O . GLU B 1 62 ? 3.164 -38.062 -9.43 1 58.62 62 GLU B O 1
ATOM 1886 N N . GLU B 1 63 ? 2.543 -36.062 -8.727 1 52.59 63 GLU B N 1
ATOM 1887 C CA . GLU B 1 63 ? 3.047 -35.625 -10.031 1 52.59 63 GLU B CA 1
ATOM 1888 C C . GLU B 1 63 ? 4.555 -35.375 -9.992 1 52.59 63 GLU B C 1
ATOM 1890 O O . GLU B 1 63 ? 5.172 -35.469 -8.922 1 52.59 63 GLU B O 1
ATOM 1895 N N . LEU B 1 64 ? 5.078 -34.781 -11.195 1 48.38 64 LEU B N 1
ATOM 1896 C CA . LEU B 1 64 ? 6.48 -34.594 -11.562 1 48.38 64 LEU B CA 1
ATOM 1897 C C . LEU B 1 64 ? 7.234 -33.844 -10.492 1 48.38 64 LEU B C 1
ATOM 1899 O O . LEU B 1 64 ? 6.621 -33.156 -9.664 1 48.38 64 LEU B O 1
ATOM 1903 N N . SER B 1 65 ? 8.5 -33.625 -10.5 1 51.22 65 SER B N 1
ATOM 1904 C CA . SER B 1 65 ? 9.453 -32.844 -9.727 1 51.22 65 SER B CA 1
ATOM 1905 C C . SER B 1 65 ? 8.781 -31.625 -9.117 1 51.22 65 SER B C 1
ATOM 1907 O O . SER B 1 65 ? 8.359 -30.703 -9.836 1 51.22 65 SER B O 1
ATOM 1909 N N . ALA B 1 66 ? 7.852 -31.672 -7.973 1 57.88 66 ALA B N 1
ATOM 1910 C CA . ALA B 1 66 ? 6.734 -31.109 -7.219 1 57.88 66 ALA B CA 1
ATOM 1911 C C . ALA B 1 66 ? 7.094 -29.766 -6.625 1 57.88 66 ALA B C 1
ATOM 1913 O O . ALA B 1 66 ? 7.965 -29.672 -5.758 1 57.88 66 ALA B O 1
ATOM 1914 N N . GLY B 1 67 ? 7.355 -28.656 -7.391 1 84.62 67 GLY B N 1
ATOM 1915 C CA . GLY B 1 67 ? 7.832 -27.359 -6.934 1 84.62 67 GLY B CA 1
ATOM 1916 C C . GLY B 1 67 ? 6.738 -26.297 -6.867 1 84.62 67 GLY B C 1
ATOM 1917 O O . GLY B 1 67 ? 5.559 -26.625 -7.023 1 84.62 67 GLY B O 1
ATOM 1918 N N . ILE B 1 68 ? 6.934 -25.234 -6.355 1 93.81 68 ILE B N 1
ATOM 1919 C CA . ILE B 1 68 ? 6.098 -24.047 -6.273 1 93.81 68 ILE B CA 1
ATOM 1920 C C . ILE B 1 68 ? 5.812 -23.516 -7.676 1 93.81 68 ILE B C 1
ATOM 1922 O O . ILE B 1 68 ? 6.734 -23.312 -8.469 1 93.81 68 ILE B O 1
ATOM 1926 N N . VAL B 1 69 ? 4.48 -23.406 -8.047 1 95.31 69 VAL B N 1
ATOM 1927 C CA . VAL B 1 69 ? 4.145 -23.016 -9.414 1 95.31 69 VAL B CA 1
ATOM 1928 C C . VAL B 1 69 ? 3.346 -21.703 -9.398 1 95.31 69 VAL B C 1
ATOM 1930 O O . VAL B 1 69 ? 2.926 -21.219 -10.453 1 95.31 69 VAL B O 1
ATOM 1933 N N . GLY B 1 70 ? 3.059 -21.156 -8.273 1 97 70 GLY B N 1
ATOM 1934 C CA . GLY B 1 70 ? 2.365 -19.891 -8.102 1 97 70 GLY B CA 1
ATOM 1935 C C . GLY B 1 70 ? 2.598 -19.266 -6.738 1 97 70 GLY B C 1
ATOM 1936 O O . GLY B 1 70 ? 3.045 -19.938 -5.809 1 97 70 GLY B O 1
ATOM 1937 N N . TYR B 1 71 ? 2.332 -17.984 -6.676 1 98.19 71 TYR B N 1
ATOM 1938 C CA . TYR B 1 71 ? 2.477 -17.297 -5.402 1 98.19 71 TYR B CA 1
ATOM 1939 C C . TYR B 1 71 ? 1.635 -16.016 -5.375 1 98.19 71 TYR B C 1
ATOM 1941 O O . TYR B 1 71 ? 1.216 -15.523 -6.422 1 98.19 71 TYR B O 1
ATOM 1949 N N . VAL B 1 72 ? 1.315 -15.602 -4.242 1 98.62 72 VAL B N 1
ATOM 1950 C CA . VAL B 1 72 ? 0.761 -14.273 -4.004 1 98.62 72 VAL B CA 1
ATOM 1951 C C . VAL B 1 72 ? 1.568 -13.562 -2.92 1 98.62 72 VAL B C 1
ATOM 1953 O O . VAL B 1 72 ? 1.873 -14.148 -1.878 1 98.62 72 VAL B O 1
ATOM 1956 N N . LEU B 1 73 ? 2.053 -12.422 -3.232 1 98.38 73 LEU B N 1
ATOM 1957 C CA . LEU B 1 73 ? 2.797 -11.578 -2.305 1 98.38 73 LEU B CA 1
ATOM 1958 C C . LEU B 1 73 ? 1.973 -10.359 -1.897 1 98.38 73 LEU B C 1
ATOM 1960 O O . LEU B 1 73 ? 1.498 -9.609 -2.754 1 98.38 73 LEU B O 1
ATOM 1964 N N . TYR B 1 74 ? 1.779 -10.18 -0.57 1 98.5 74 TYR B N 1
ATOM 1965 C CA . TYR B 1 74 ? 0.934 -9.102 -0.069 1 98.5 74 TYR B CA 1
ATOM 1966 C C . TYR B 1 74 ? 1.512 -8.5 1.21 1 98.5 74 TYR B C 1
ATOM 1968 O O . TYR B 1 74 ? 2.473 -9.031 1.771 1 98.5 74 TYR B O 1
ATOM 1976 N N . PHE B 1 75 ? 0.998 -7.398 1.633 1 98.31 75 PHE B N 1
ATOM 1977 C CA . PHE B 1 75 ? 1.348 -6.766 2.9 1 98.31 75 PHE B CA 1
ATOM 1978 C C . PHE B 1 75 ? 0.166 -5.98 3.457 1 98.31 75 PHE B C 1
ATOM 1980 O O . PHE B 1 75 ? -0.811 -5.73 2.748 1 98.31 75 PHE B O 1
ATOM 1987 N N . PHE B 1 76 ? 0.255 -5.668 4.715 1 97.38 76 PHE B N 1
ATOM 1988 C CA . PHE B 1 76 ? -0.824 -4.934 5.367 1 97.38 76 PHE B CA 1
ATOM 1989 C C . PHE B 1 76 ? -0.653 -3.432 5.176 1 97.38 76 PHE B C 1
ATOM 1991 O O . PHE B 1 76 ? 0.467 -2.918 5.215 1 97.38 76 PHE B O 1
ATOM 1998 N N . THR B 1 77 ? -1.698 -2.799 4.93 1 97.88 77 THR B N 1
ATOM 1999 C CA . THR B 1 77 ? -1.76 -1.354 4.742 1 97.88 77 THR B CA 1
ATOM 2000 C C . THR B 1 77 ? -2.83 -0.737 5.637 1 97.88 77 THR B C 1
ATOM 2002 O O . THR B 1 77 ? -3.391 -1.416 6.5 1 97.88 77 THR B O 1
ATOM 2005 N N . TYR B 1 78 ? -3.01 0.548 5.457 1 97.5 78 TYR B N 1
ATOM 2006 C CA . TYR B 1 78 ? -3.984 1.24 6.293 1 97.5 78 TYR B CA 1
ATOM 2007 C C . TYR B 1 78 ? -4.75 2.281 5.488 1 97.5 78 TYR B C 1
ATOM 2009 O O . TYR B 1 78 ? -4.168 2.996 4.672 1 97.5 78 TYR B O 1
ATOM 2017 N N . SER B 1 79 ? -5.988 2.326 5.672 1 94.81 79 SER B N 1
ATOM 2018 C CA . SER B 1 79 ? -6.883 3.332 5.109 1 94.81 79 SER B CA 1
ATOM 2019 C C . SER B 1 79 ? -7.441 4.242 6.199 1 94.81 79 SER B C 1
ATOM 2021 O O . SER B 1 79 ? -8.047 3.768 7.164 1 94.81 79 SER B O 1
ATOM 2023 N N . THR B 1 80 ? -7.223 5.492 6.062 1 92.31 80 THR B N 1
ATOM 2024 C CA . THR B 1 80 ? -7.793 6.422 7.031 1 92.31 80 THR B CA 1
ATOM 2025 C C . THR B 1 80 ? -9.312 6.434 6.934 1 92.31 80 THR B C 1
ATOM 2027 O O . THR B 1 80 ? -9.992 6.93 7.836 1 92.31 80 THR B O 1
ATOM 2030 N N . TRP B 1 81 ? -9.859 5.828 5.879 1 87.81 81 TRP B N 1
ATOM 2031 C CA . TRP B 1 81 ? -11.305 5.75 5.688 1 87.81 81 TRP B CA 1
ATOM 2032 C C . TRP B 1 81 ? -11.867 4.473 6.312 1 87.81 81 TRP B C 1
ATOM 2034 O O . TRP B 1 81 ? -12.914 4.504 6.953 1 87.81 81 TRP B O 1
ATOM 2044 N N . GLU B 1 82 ? -11.109 3.381 6.191 1 92.19 82 GLU B N 1
ATOM 2045 C CA . GLU B 1 82 ? -11.742 2.107 6.523 1 92.19 82 GLU B CA 1
ATOM 2046 C C . GLU B 1 82 ? -10.867 1.282 7.457 1 92.19 82 GLU B C 1
ATOM 2048 O O . GLU B 1 82 ? -11.258 0.192 7.883 1 92.19 82 GLU B O 1
ATOM 2053 N N . GLY B 1 83 ? -9.711 1.784 7.727 1 94.75 83 GLY B N 1
ATOM 2054 C CA . GLY B 1 83 ? -8.867 1.101 8.695 1 94.75 83 GLY B CA 1
ATOM 2055 C C . GLY B 1 83 ? -7.906 0.119 8.055 1 94.75 83 GLY B C 1
ATOM 2056 O O . GLY B 1 83 ? -7.379 0.375 6.969 1 94.75 83 GLY B O 1
ATOM 2057 N N . ARG B 1 84 ? -7.688 -1.007 8.758 1 96.75 84 ARG B N 1
ATOM 2058 C CA . ARG B 1 84 ? -6.73 -2.014 8.32 1 96.75 84 ARG B CA 1
ATOM 2059 C C . ARG B 1 84 ? -7.117 -2.582 6.961 1 96.75 84 ARG B C 1
ATOM 2061 O O . ARG B 1 84 ? -8.305 -2.809 6.691 1 96.75 84 ARG B O 1
ATOM 2068 N N . SER B 1 85 ? -6.125 -2.76 6.105 1 97.69 85 SER B N 1
ATOM 2069 C CA . SER B 1 85 ? -6.32 -3.229 4.738 1 97.69 85 SER B CA 1
ATOM 2070 C C . SER B 1 85 ? -5.152 -4.094 4.277 1 97.69 85 SER B C 1
ATOM 2072 O O . SER B 1 85 ? -4.148 -4.219 4.984 1 97.69 85 SER B O 1
ATOM 2074 N N . ILE B 1 86 ? -5.344 -4.695 3.145 1 97.69 86 ILE B N 1
ATOM 2075 C CA . ILE B 1 86 ? -4.289 -5.469 2.498 1 97.69 86 ILE B CA 1
ATOM 2076 C C . ILE B 1 86 ? -3.98 -4.875 1.126 1 97.69 86 ILE B C 1
ATOM 2078 O O . ILE B 1 86 ? -4.844 -4.254 0.501 1 97.69 86 ILE B O 1
ATOM 2082 N N . TYR B 1 87 ? -2.738 -5.008 0.776 1 98.5 87 TYR B N 1
ATOM 2083 C CA . TYR B 1 87 ? -2.33 -4.719 -0.594 1 98.5 87 TYR B CA 1
ATOM 2084 C C . TYR B 1 87 ? -1.686 -5.938 -1.241 1 98.5 87 TYR B C 1
ATOM 2086 O O . TYR B 1 87 ? -0.726 -6.496 -0.707 1 98.5 87 TYR B O 1
ATOM 2094 N N . VAL B 1 88 ? -2.25 -6.387 -2.346 1 98.19 88 VAL B N 1
ATOM 2095 C CA . VAL B 1 88 ? -1.658 -7.484 -3.102 1 98.19 88 VAL B CA 1
ATOM 2096 C C . VAL B 1 88 ? -0.672 -6.934 -4.129 1 98.19 88 VAL B C 1
ATOM 2098 O O . VAL B 1 88 ? -1.066 -6.234 -5.066 1 98.19 88 VAL B O 1
ATOM 2101 N N . GLN B 1 89 ? 0.56 -7.238 -3.949 1 96.94 89 GLN B N 1
ATOM 2102 C CA . GLN B 1 89 ? 1.608 -6.758 -4.844 1 96.94 89 GLN B CA 1
ATOM 2103 C C . GLN B 1 89 ? 1.68 -7.602 -6.113 1 96.94 89 GLN B C 1
ATOM 2105 O O . GLN B 1 89 ? 1.822 -7.066 -7.215 1 96.94 89 GLN B O 1
ATOM 2110 N N . ASP B 1 90 ? 1.645 -8.898 -5.898 1 95.56 90 ASP B N 1
ATOM 2111 C CA . ASP B 1 90 ? 1.732 -9.836 -7.016 1 95.56 90 ASP B CA 1
ATOM 2112 C C . ASP B 1 90 ? 0.866 -11.07 -6.77 1 95.56 90 ASP B C 1
ATOM 2114 O O . ASP B 1 90 ? 0.797 -11.57 -5.645 1 95.56 90 ASP B O 1
ATOM 2118 N N . LEU B 1 91 ? 0.254 -11.484 -7.793 1 96.94 91 LEU B N 1
ATOM 2119 C CA . LEU B 1 91 ? -0.352 -12.812 -7.887 1 96.94 91 LEU B CA 1
ATOM 2120 C C . LEU B 1 91 ? -0.021 -13.469 -9.219 1 96.94 91 LEU B C 1
ATOM 2122 O O . LEU B 1 91 ? -0.345 -12.922 -10.281 1 96.94 91 LEU B O 1
ATOM 2126 N N . TYR B 1 92 ? 0.731 -14.555 -9.102 1 96.12 92 TYR B N 1
ATOM 2127 C CA . TYR B 1 92 ? 1.204 -15.18 -10.336 1 96.12 92 TYR B CA 1
ATOM 2128 C C . TYR B 1 92 ? 1.094 -16.688 -10.266 1 96.12 92 TYR B C 1
ATOM 2130 O O . TYR B 1 92 ? 1.397 -17.297 -9.227 1 96.12 92 TYR B O 1
ATOM 2138 N N . VAL B 1 93 ? 0.61 -17.25 -11.297 1 95.81 93 VAL B N 1
ATOM 2139 C CA . VAL B 1 93 ? 0.606 -18.703 -11.531 1 95.81 93 VAL B CA 1
ATOM 2140 C C . VAL B 1 93 ? 1.235 -19 -12.891 1 95.81 93 VAL B C 1
ATOM 2142 O O . VAL B 1 93 ? 0.898 -18.359 -13.891 1 95.81 93 VAL B O 1
ATOM 2145 N N . SER B 1 94 ? 2.16 -19.953 -12.922 1 94.69 94 SER B N 1
ATOM 2146 C CA . SER B 1 94 ? 2.76 -20.344 -14.188 1 94.69 94 SER B CA 1
ATOM 2147 C C . SER B 1 94 ? 1.691 -20.656 -15.227 1 94.69 94 SER B C 1
ATOM 2149 O O . SER B 1 94 ? 0.699 -21.328 -14.922 1 94.69 94 SER B O 1
ATOM 2151 N N . PRO B 1 95 ? 1.929 -20.203 -16.438 1 93.56 95 PRO B N 1
ATOM 2152 C CA . PRO B 1 95 ? 0.911 -20.328 -17.484 1 93.56 95 PRO B CA 1
ATOM 2153 C C . PRO B 1 95 ? 0.395 -21.75 -17.656 1 93.56 95 PRO B C 1
ATOM 2155 O O . PRO B 1 95 ? -0.808 -21.969 -17.828 1 93.56 95 PRO B O 1
ATOM 2158 N N . GLN B 1 96 ? 1.218 -22.734 -17.516 1 90.38 96 GLN B N 1
ATOM 2159 C CA . GLN B 1 96 ? 0.836 -24.125 -17.766 1 90.38 96 GLN B CA 1
ATOM 2160 C C . GLN B 1 96 ? -0.134 -24.625 -16.703 1 90.38 96 GLN B C 1
ATOM 2162 O O . GLN B 1 96 ? -0.8 -25.641 -16.891 1 90.38 96 GLN B O 1
ATOM 2167 N N . TYR B 1 97 ? -0.236 -23.891 -15.648 1 92.31 97 TYR B N 1
ATOM 2168 C CA . TYR B 1 97 ? -1.069 -24.375 -14.555 1 92.31 97 TYR B CA 1
ATOM 2169 C C . TYR B 1 97 ? -2.25 -23.438 -14.312 1 92.31 97 TYR B C 1
ATOM 2171 O O . TYR B 1 97 ? -2.963 -23.578 -13.312 1 92.31 97 TYR B O 1
ATOM 2179 N N . ARG B 1 98 ? -2.469 -22.5 -15.148 1 92.38 98 ARG B N 1
ATOM 2180 C CA . ARG B 1 98 ? -3.555 -21.531 -15.008 1 92.38 98 ARG B CA 1
ATOM 2181 C C . ARG B 1 98 ? -4.898 -22.172 -15.359 1 92.38 98 ARG B C 1
ATOM 2183 O O . ARG B 1 98 ? -4.945 -23.266 -15.93 1 92.38 98 ARG B O 1
ATOM 2190 N N . ARG B 1 99 ? -5.91 -21.547 -14.859 1 91.12 99 ARG B N 1
ATOM 2191 C CA . ARG B 1 99 ? -7.285 -21.969 -15.094 1 91.12 99 ARG B CA 1
ATOM 2192 C C . ARG B 1 99 ? -7.57 -23.297 -14.398 1 91.12 99 ARG B C 1
ATOM 2194 O O . ARG B 1 99 ? -8.312 -24.125 -14.93 1 91.12 99 ARG B O 1
ATOM 2201 N N . ARG B 1 100 ? -6.879 -23.516 -13.352 1 91.56 100 ARG B N 1
ATOM 2202 C CA . ARG B 1 100 ? -7.082 -24.719 -12.547 1 91.56 100 ARG B CA 1
ATOM 2203 C C . ARG B 1 100 ? -7.469 -24.359 -11.117 1 91.56 100 ARG B C 1
ATOM 2205 O O . ARG B 1 100 ? -7.418 -25.203 -10.227 1 91.56 100 ARG B O 1
ATOM 2212 N N . GLY B 1 101 ? -7.695 -23.094 -10.906 1 93.38 101 GLY B N 1
ATOM 2213 C CA . GLY B 1 101 ? -8.203 -22.672 -9.617 1 93.38 101 GLY B CA 1
ATOM 2214 C C . GLY B 1 101 ? -7.117 -22.203 -8.672 1 93.38 101 GLY B C 1
ATOM 2215 O O . GLY B 1 101 ? -7.398 -21.781 -7.547 1 93.38 101 GLY B O 1
ATOM 2216 N N . MET B 1 102 ? -5.887 -22.219 -9.062 1 94.44 102 MET B N 1
ATOM 2217 C CA . MET B 1 102 ? -4.773 -21.875 -8.188 1 94.44 102 MET B CA 1
ATOM 2218 C C . MET B 1 102 ? -4.801 -20.391 -7.836 1 94.44 102 MET B C 1
ATOM 2220 O O . MET B 1 102 ? -4.594 -20.016 -6.68 1 94.44 102 MET B O 1
ATOM 2224 N N . GLY B 1 103 ? -5.078 -19.594 -8.828 1 95.88 103 GLY B N 1
ATOM 2225 C CA . GLY B 1 103 ? -5.168 -18.156 -8.578 1 95.88 103 GLY B CA 1
ATOM 2226 C C . GLY B 1 103 ? -6.234 -17.797 -7.562 1 95.88 103 GLY B C 1
ATOM 2227 O O . GLY B 1 103 ? -5.977 -17.047 -6.625 1 95.88 103 GLY B O 1
ATOM 2228 N N . SER B 1 104 ? -7.352 -18.391 -7.754 1 95.75 104 SER B N 1
ATOM 2229 C CA . SER B 1 104 ? -8.469 -18.141 -6.848 1 95.75 104 SER B CA 1
ATOM 2230 C C . SER B 1 104 ? -8.164 -18.641 -5.441 1 95.75 104 SER B C 1
ATOM 2232 O O . SER B 1 104 ? -8.547 -18.016 -4.453 1 95.75 104 SER B O 1
ATOM 2234 N N . ALA B 1 105 ? -7.504 -19.75 -5.387 1 96.44 105 ALA B N 1
ATOM 2235 C CA . ALA B 1 105 ? -7.152 -20.312 -4.09 1 96.44 105 ALA B CA 1
ATOM 2236 C C . ALA B 1 105 ? -6.152 -19.422 -3.355 1 96.44 105 ALA B C 1
ATOM 2238 O O . ALA B 1 105 ? -6.266 -19.219 -2.145 1 96.44 105 ALA B O 1
ATOM 2239 N N . LEU B 1 106 ? -5.18 -18.922 -4.066 1 97.69 106 LEU B N 1
ATOM 2240 C CA . LEU B 1 106 ? -4.207 -18 -3.49 1 97.69 106 LEU B CA 1
ATOM 2241 C C . LEU B 1 106 ? -4.891 -16.734 -2.994 1 97.69 106 LEU B C 1
ATOM 2243 O O . LEU B 1 106 ? -4.633 -16.281 -1.878 1 97.69 106 LEU B O 1
ATOM 2247 N N . GLN B 1 107 ? -5.777 -16.172 -3.822 1 97 107 GLN B N 1
ATOM 2248 C CA . GLN B 1 107 ? -6.523 -14.977 -3.467 1 97 107 GLN B CA 1
ATOM 2249 C C . GLN B 1 107 ? -7.402 -15.211 -2.244 1 97 107 GLN B C 1
ATOM 2251 O O . GLN B 1 107 ? -7.477 -14.367 -1.352 1 97 107 GLN B O 1
ATOM 2256 N N . LYS B 1 108 ? -8.039 -16.328 -2.217 1 97.19 108 LYS B N 1
ATOM 2257 C CA . LYS B 1 108 ? -8.891 -16.688 -1.085 1 97.19 108 LYS B CA 1
ATOM 2258 C C . LYS B 1 108 ? -8.094 -16.703 0.217 1 97.19 108 LYS B C 1
ATOM 2260 O O . LYS B 1 108 ? -8.531 -16.125 1.222 1 97.19 108 LYS B O 1
ATOM 2265 N N . ARG B 1 109 ? -6.977 -17.297 0.187 1 97.44 109 ARG B N 1
ATOM 2266 C CA . ARG B 1 109 ? -6.152 -17.359 1.389 1 97.44 109 ARG B CA 1
ATOM 2267 C C . ARG B 1 109 ? -5.703 -15.961 1.822 1 97.44 109 ARG B C 1
ATOM 2269 O O . ARG B 1 109 ? -5.617 -15.68 3.018 1 97.44 109 ARG B O 1
ATOM 2276 N N . THR B 1 110 ? -5.375 -15.117 0.868 1 97.75 110 THR B N 1
ATOM 2277 C CA . THR B 1 110 ? -4.969 -13.742 1.154 1 97.75 110 THR B CA 1
ATOM 2278 C C . THR B 1 110 ? -6.094 -12.984 1.847 1 97.75 110 THR B C 1
ATOM 2280 O O . THR B 1 110 ? -5.867 -12.305 2.854 1 97.75 110 THR B O 1
ATOM 2283 N N . VAL B 1 111 ? -7.273 -13.133 1.322 1 97.12 111 VAL B N 1
ATOM 2284 C CA . VAL B 1 111 ? -8.43 -12.453 1.893 1 97.12 111 VAL B CA 1
ATOM 2285 C C . VAL B 1 111 ? -8.711 -12.992 3.291 1 97.12 111 VAL B C 1
ATOM 2287 O O . VAL B 1 111 ? -9.07 -12.242 4.195 1 97.12 111 VAL B O 1
ATOM 2290 N N . GLN B 1 112 ? -8.57 -14.273 3.488 1 97.75 112 GLN B N 1
ATOM 2291 C CA . GLN B 1 112 ? -8.742 -14.875 4.805 1 97.75 112 GLN B CA 1
ATOM 2292 C C . GLN B 1 112 ? -7.746 -14.297 5.809 1 97.75 112 GLN B C 1
ATOM 2294 O O . GLN B 1 112 ? -8.109 -14 6.949 1 97.75 112 GLN B O 1
ATOM 2299 N N . ALA B 1 113 ? -6.539 -14.188 5.391 1 97.06 113 ALA B N 1
ATOM 2300 C CA . ALA B 1 113 ? -5.531 -13.555 6.238 1 97.06 113 ALA B CA 1
ATOM 2301 C C . ALA B 1 113 ? -5.938 -12.133 6.613 1 97.06 113 ALA B C 1
ATOM 2303 O O . ALA B 1 113 ? -5.723 -11.703 7.75 1 97.06 113 ALA B O 1
ATOM 2304 N N . GLY B 1 114 ? -6.461 -11.406 5.637 1 97 114 GLY B N 1
ATOM 2305 C CA . GLY B 1 114 ? -6.965 -10.07 5.895 1 97 114 GLY B CA 1
ATOM 2306 C C . GLY B 1 114 ? -8.078 -10.039 6.926 1 97 114 GLY B C 1
ATOM 2307 O O . GLY B 1 114 ? -8.047 -9.227 7.855 1 97 114 GLY B O 1
ATOM 2308 N N . ILE B 1 115 ? -9.031 -10.93 6.754 1 96.62 115 ILE B N 1
ATOM 2309 C CA . ILE B 1 115 ? -10.164 -11 7.672 1 96.62 115 ILE B CA 1
ATOM 2310 C C . ILE B 1 115 ? -9.664 -11.328 9.078 1 96.62 115 ILE B C 1
ATOM 2312 O O . ILE B 1 115 ? -10.094 -10.711 10.055 1 96.62 115 ILE B O 1
ATOM 2316 N N . GLU B 1 116 ? -8.734 -12.227 9.188 1 96.5 116 GLU B N 1
ATOM 2317 C CA . GLU B 1 116 ? -8.141 -12.617 10.469 1 96.5 116 GLU B CA 1
ATOM 2318 C C . GLU B 1 116 ? -7.438 -11.438 11.133 1 96.5 116 GLU B C 1
ATOM 2320 O O . GLU B 1 116 ? -7.238 -11.43 12.344 1 96.5 116 GLU B O 1
ATOM 2325 N N . ASN B 1 117 ? -7.027 -10.492 10.336 1 96 117 ASN B N 1
ATOM 2326 C CA . ASN B 1 117 ? -6.34 -9.312 10.844 1 96 117 ASN B CA 1
ATOM 2327 C C . ASN B 1 117 ? -7.234 -8.078 10.797 1 96 117 ASN B C 1
ATOM 2329 O O . ASN B 1 117 ? -6.738 -6.945 10.766 1 96 117 ASN B O 1
ATOM 2333 N N . GLU B 1 118 ? -8.539 -8.258 10.68 1 95.19 118 GLU B N 1
ATOM 2334 C CA . GLU B 1 118 ? -9.57 -7.227 10.742 1 95.19 118 GLU B CA 1
ATOM 2335 C C . GLU B 1 118 ? -9.422 -6.223 9.609 1 95.19 118 GLU B C 1
ATOM 2337 O O . GLU B 1 118 ? -9.641 -5.023 9.797 1 95.19 118 GLU B O 1
ATOM 2342 N N . CYS B 1 119 ? -8.938 -6.699 8.492 1 96.44 119 CYS B N 1
ATOM 2343 C CA . CYS B 1 119 ? -8.859 -5.848 7.312 1 96.44 119 CYS B CA 1
ATOM 2344 C C . CYS B 1 119 ? -10.227 -5.711 6.648 1 96.44 119 CYS B C 1
ATOM 2346 O O . CYS B 1 119 ? -11 -6.664 6.613 1 96.44 119 CYS B O 1
ATOM 2348 N N . SER B 1 120 ? -10.422 -4.492 6.051 1 94.75 120 SER B N 1
ATOM 2349 C CA . SER B 1 120 ? -11.742 -4.184 5.527 1 94.75 120 SER B CA 1
ATOM 2350 C C . SER B 1 120 ? -11.734 -4.129 4 1 94.75 120 SER B C 1
ATOM 2352 O O . SER B 1 120 ? -12.789 -3.971 3.375 1 94.75 120 SER B O 1
ATOM 2354 N N . ARG B 1 121 ? -10.523 -4.227 3.387 1 96.06 121 ARG B N 1
ATOM 2355 C CA . ARG B 1 121 ? -10.438 -4.156 1.933 1 96.06 121 ARG B CA 1
ATOM 2356 C C . ARG B 1 121 ? -9.109 -4.703 1.433 1 96.06 121 ARG B C 1
ATOM 2358 O O . ARG B 1 121 ? -8.164 -4.863 2.211 1 96.06 121 ARG B O 1
ATOM 2365 N N . VAL B 1 122 ? -9.109 -5.016 0.192 1 97.62 122 VAL B N 1
ATOM 2366 C CA . VAL B 1 122 ? -7.898 -5.395 -0.53 1 97.62 122 VAL B CA 1
ATOM 2367 C C . VAL B 1 122 ? -7.656 -4.414 -1.677 1 97.62 122 VAL B C 1
ATOM 2369 O O . VAL B 1 122 ? -8.539 -4.188 -2.506 1 97.62 122 VAL B O 1
ATOM 2372 N N . ASN B 1 123 ? -6.5 -3.824 -1.689 1 97.94 123 ASN B N 1
ATOM 2373 C CA . ASN B 1 123 ? -6.09 -2.941 -2.777 1 97.94 123 ASN B CA 1
ATOM 2374 C C . ASN B 1 123 ? -5.008 -3.582 -3.641 1 97.94 123 ASN B C 1
ATOM 2376 O O . ASN B 1 123 ? -4.27 -4.449 -3.176 1 97.94 123 ASN B O 1
ATOM 2380 N N . PHE B 1 124 ? -4.945 -3.246 -4.848 1 97.62 124 PHE B N 1
ATOM 2381 C CA . PHE B 1 124 ? -3.885 -3.643 -5.766 1 97.62 124 PHE B CA 1
ATOM 2382 C C . PHE B 1 124 ? -3.875 -2.746 -7 1 97.62 124 PHE B C 1
ATOM 2384 O O . PHE B 1 124 ? -4.785 -1.934 -7.191 1 97.62 124 PHE B O 1
ATOM 2391 N N . ALA B 1 125 ? -2.85 -2.779 -7.719 1 97.38 125 ALA B N 1
ATOM 2392 C CA . ALA B 1 125 ? -2.725 -2.043 -8.977 1 97.38 125 ALA B CA 1
ATOM 2393 C C . ALA B 1 125 ? -2.49 -2.992 -10.148 1 97.38 125 ALA B C 1
ATOM 2395 O O . ALA B 1 125 ? -1.779 -3.992 -10.008 1 97.38 125 ALA B O 1
ATOM 2396 N N . LEU B 1 126 ? -3.064 -2.699 -11.242 1 96 126 LEU B N 1
ATOM 2397 C CA . LEU B 1 126 ? -2.895 -3.467 -12.469 1 96 126 LEU B CA 1
ATOM 2398 C C . LEU B 1 126 ? -2.619 -2.547 -13.656 1 96 126 LEU B C 1
ATOM 2400 O O . LEU B 1 126 ? -3.143 -1.431 -13.719 1 96 126 LEU B O 1
ATOM 2404 N N . LEU B 1 127 ? -1.811 -3.117 -14.539 1 94 127 LEU B N 1
ATOM 2405 C CA . LEU B 1 127 ? -1.708 -2.432 -15.82 1 94 127 LEU B CA 1
ATOM 2406 C C . LEU B 1 127 ? -3.033 -2.486 -16.578 1 94 127 LEU B C 1
ATOM 2408 O O . LEU B 1 127 ? -3.678 -3.535 -16.625 1 94 127 LEU B O 1
ATOM 2412 N N . ASN B 1 128 ? -3.383 -1.348 -17.094 1 94.56 128 ASN B N 1
ATOM 2413 C CA . ASN B 1 128 ? -4.688 -1.286 -17.75 1 94.56 128 ASN B CA 1
ATOM 2414 C C . ASN B 1 128 ? -4.734 -2.172 -19 1 94.56 128 ASN B C 1
ATOM 2416 O O . ASN B 1 128 ? -5.812 -2.529 -19.469 1 94.56 128 ASN B O 1
ATOM 2420 N N . ARG B 1 129 ? -3.621 -2.639 -19.531 1 92.12 129 ARG B N 1
ATOM 2421 C CA . ARG B 1 129 ? -3.547 -3.523 -20.688 1 92.12 129 ARG B CA 1
ATOM 2422 C C . ARG B 1 129 ? -3.639 -4.984 -20.266 1 92.12 129 ARG B C 1
ATOM 2424 O O . ARG B 1 129 ? -3.76 -5.875 -21.125 1 92.12 129 ARG B O 1
ATOM 2431 N N . ASN B 1 130 ? -3.496 -5.227 -19.016 1 91.62 130 ASN B N 1
ATOM 2432 C CA . ASN B 1 130 ? -3.539 -6.594 -18.5 1 91.62 130 ASN B CA 1
ATOM 2433 C C . ASN B 1 130 ? -4.973 -7.109 -18.406 1 91.62 130 ASN B C 1
ATOM 2435 O O . ASN B 1 130 ? -5.473 -7.344 -17.297 1 91.62 130 ASN B O 1
ATOM 2439 N N . THR B 1 131 ? -5.559 -7.395 -19.516 1 92.44 131 THR B N 1
ATOM 2440 C CA . THR B 1 131 ? -6.973 -7.754 -19.594 1 92.44 131 THR B CA 1
ATOM 2441 C C . THR B 1 131 ? -7.246 -9.039 -18.812 1 92.44 131 THR B C 1
ATOM 2443 O O . THR B 1 131 ? -8.289 -9.172 -18.172 1 92.44 131 THR B O 1
ATOM 2446 N N . PHE B 1 132 ? -6.348 -9.891 -18.891 1 90.75 132 PHE B N 1
ATOM 2447 C CA . PHE B 1 132 ? -6.504 -11.18 -18.203 1 90.75 132 PHE B CA 1
ATOM 2448 C C . PHE B 1 132 ? -6.676 -10.984 -16.703 1 90.75 132 PHE B C 1
ATOM 2450 O O . PHE B 1 132 ? -7.637 -11.477 -16.109 1 90.75 132 PHE B O 1
ATOM 2457 N N . SER B 1 133 ? -5.742 -10.281 -16.078 1 92.62 133 SER B N 1
ATOM 2458 C CA . SER B 1 133 ? -5.797 -10.023 -14.641 1 92.62 133 SER B CA 1
ATOM 2459 C C . SER B 1 133 ? -7.016 -9.18 -14.273 1 92.62 133 SER B C 1
ATOM 2461 O O . SER B 1 133 ? -7.664 -9.43 -13.258 1 92.62 133 SER B O 1
ATOM 2463 N N . ILE B 1 134 ? -7.297 -8.227 -15.078 1 95.81 134 ILE B N 1
ATOM 2464 C CA . ILE B 1 134 ? -8.43 -7.344 -14.82 1 95.81 134 ILE B CA 1
ATOM 2465 C C . ILE B 1 134 ? -9.719 -8.156 -14.781 1 95.81 134 ILE B C 1
ATOM 2467 O O . ILE B 1 134 ? -10.531 -8.008 -13.867 1 95.81 134 ILE B O 1
ATOM 2471 N N . GLU B 1 135 ? -9.914 -8.992 -15.711 1 95.12 135 GLU B N 1
ATOM 2472 C CA . GLU B 1 135 ? -11.102 -9.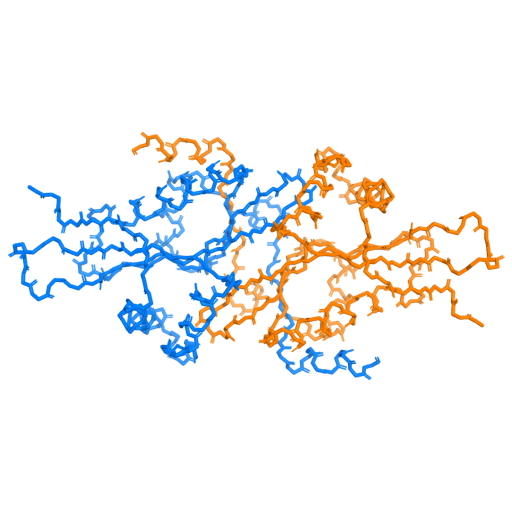844 -15.75 1 95.12 135 GLU B CA 1
ATOM 2473 C C . GLU B 1 135 ? -11.156 -10.773 -14.539 1 95.12 135 GLU B C 1
ATOM 2475 O O . GLU B 1 135 ? -12.227 -10.977 -13.961 1 95.12 135 GLU B O 1
ATOM 2480 N N . PHE B 1 136 ? -10.023 -11.328 -14.273 1 94.44 136 PHE B N 1
ATOM 2481 C CA . PHE B 1 136 ? -9.906 -12.219 -13.125 1 94.44 136 PHE B CA 1
ATOM 2482 C C . PHE B 1 136 ? -10.422 -11.547 -11.859 1 94.44 136 PHE B C 1
ATOM 2484 O O . PHE B 1 136 ? -11.234 -12.117 -11.133 1 94.44 136 PHE B O 1
ATOM 2491 N N . TYR B 1 137 ? -10.016 -10.273 -11.562 1 96.38 137 TYR B N 1
ATOM 2492 C CA . TYR B 1 137 ? -10.352 -9.594 -10.312 1 96.38 137 TYR B CA 1
ATOM 2493 C C . TYR B 1 137 ? -11.75 -8.992 -10.383 1 96.38 137 TYR B C 1
ATOM 2495 O O . TYR B 1 137 ? -12.453 -8.914 -9.375 1 96.38 137 TYR B O 1
ATOM 2503 N N . LYS B 1 138 ? -12.148 -8.547 -11.539 1 95.88 138 LYS B N 1
ATOM 2504 C CA . LYS B 1 138 ? -13.5 -8.016 -11.688 1 95.88 138 LYS B CA 1
ATOM 2505 C C . LYS B 1 138 ? -14.547 -9.086 -11.398 1 95.88 138 LYS B C 1
ATOM 2507 O O . LYS B 1 138 ? -15.594 -8.797 -10.828 1 95.88 138 LYS B O 1
ATOM 2512 N N . LYS B 1 139 ? -14.266 -10.297 -11.836 1 95.06 139 LYS B N 1
ATOM 2513 C CA . LYS B 1 139 ? -15.164 -11.422 -11.555 1 95.06 139 LYS B CA 1
ATOM 2514 C C . LYS B 1 139 ? -15.336 -11.617 -10.055 1 95.06 139 LYS B C 1
ATOM 2516 O O . LYS B 1 139 ? -16.359 -12.156 -9.609 1 95.06 139 LYS B O 1
ATOM 2521 N N . GLN B 1 140 ? -14.391 -11.172 -9.305 1 95.12 140 GLN B N 1
ATOM 2522 C CA . GLN B 1 140 ? -14.422 -11.32 -7.855 1 95.12 140 GLN B CA 1
ATOM 2523 C C . GLN B 1 140 ? -15.031 -10.086 -7.188 1 95.12 140 GLN B C 1
ATOM 2525 O O . GLN B 1 140 ? -15.109 -10.016 -5.961 1 95.12 140 GLN B O 1
ATOM 2530 N N . GLY B 1 141 ? -15.375 -9.047 -7.957 1 96.12 141 GLY B N 1
ATOM 2531 C CA . GLY B 1 141 ? -16.047 -7.867 -7.422 1 96.12 141 GLY B CA 1
ATOM 2532 C C . GLY B 1 141 ? -15.133 -6.656 -7.336 1 96.12 141 GLY B C 1
ATOM 2533 O O . GLY B 1 141 ? -15.523 -5.617 -6.801 1 96.12 141 GLY B O 1
ATOM 2534 N N . ALA B 1 142 ? -13.938 -6.805 -7.871 1 97.31 142 ALA B N 1
ATOM 2535 C CA . ALA B 1 142 ? -12.992 -5.688 -7.809 1 97.31 142 ALA B CA 1
ATOM 2536 C C . ALA B 1 142 ? -13.492 -4.504 -8.633 1 97.31 142 ALA B C 1
ATOM 2538 O O . ALA B 1 142 ? -14.055 -4.684 -9.711 1 97.31 142 ALA B O 1
ATOM 2539 N N . ILE B 1 143 ? -13.227 -3.346 -8.109 1 97.62 143 ILE B N 1
ATOM 2540 C CA . ILE B 1 143 ? -13.602 -2.109 -8.789 1 97.62 143 ILE B CA 1
ATOM 2541 C C . ILE B 1 143 ? -12.344 -1.375 -9.25 1 97.62 143 ILE B C 1
ATOM 2543 O O . ILE B 1 143 ? -11.359 -1.297 -8.523 1 97.62 143 ILE B O 1
ATOM 2547 N N . ASP B 1 144 ? -12.414 -0.882 -10.438 1 97.94 144 ASP B N 1
ATOM 2548 C CA . ASP B 1 144 ? -11.367 -0.001 -10.945 1 97.94 144 ASP B CA 1
ATOM 2549 C C . ASP B 1 144 ? -11.578 1.436 -10.477 1 97.94 144 ASP B C 1
ATOM 2551 O O . ASP B 1 144 ? -12.328 2.193 -11.102 1 97.94 144 ASP B O 1
ATOM 2555 N N . LEU B 1 145 ? -10.836 1.865 -9.477 1 97.38 145 LEU B N 1
ATOM 2556 C CA . LEU B 1 145 ? -11.047 3.168 -8.852 1 97.38 145 LEU B CA 1
ATOM 2557 C C . LEU B 1 145 ? -10.5 4.285 -9.734 1 97.38 145 LEU B C 1
ATOM 2559 O O . LEU B 1 145 ? -10.906 5.441 -9.594 1 97.38 145 LEU B O 1
ATOM 2563 N N . THR B 1 146 ? -9.531 3.918 -10.516 1 98 146 THR B N 1
ATOM 2564 C CA . THR B 1 146 ? -9.047 4.902 -11.477 1 98 146 THR B CA 1
ATOM 2565 C C . THR B 1 146 ? -10.148 5.285 -12.461 1 98 146 THR B C 1
ATOM 2567 O O . THR B 1 146 ? -10.383 6.469 -12.711 1 98 146 THR B O 1
ATOM 2570 N N . GLU B 1 147 ? -10.805 4.309 -12.961 1 96.31 147 GLU B N 1
ATOM 2571 C CA . GLU B 1 147 ? -11.883 4.535 -13.922 1 96.31 147 GLU B CA 1
ATOM 2572 C C . GLU B 1 147 ? -13.102 5.156 -13.242 1 96.31 147 GLU B C 1
ATOM 2574 O O . GLU B 1 147 ? -13.695 6.102 -13.758 1 96.31 147 GLU B O 1
ATOM 2579 N N . THR B 1 148 ? -13.477 4.711 -12.055 1 96 148 THR B N 1
ATOM 2580 C CA . THR B 1 148 ? -14.758 5.074 -11.453 1 96 148 THR B CA 1
ATOM 2581 C C . THR B 1 148 ? -14.633 6.367 -10.656 1 96 148 THR B C 1
ATOM 2583 O O . THR B 1 148 ? -15.586 7.137 -10.555 1 96 148 THR B O 1
ATOM 2586 N N . GLU B 1 149 ? -13.453 6.645 -10.055 1 94.19 149 GLU B N 1
ATOM 2587 C CA . GLU B 1 149 ? -13.344 7.77 -9.125 1 94.19 149 GLU B CA 1
ATOM 2588 C C . GLU B 1 149 ? -12.211 8.703 -9.523 1 94.19 149 GLU B C 1
ATOM 2590 O O . GLU B 1 149 ? -12.125 9.828 -9.031 1 94.19 149 GLU B O 1
ATOM 2595 N N . GLY B 1 150 ? -11.297 8.234 -10.328 1 95.94 150 GLY B N 1
ATOM 2596 C CA . GLY B 1 150 ? -10.242 9.109 -10.805 1 95.94 150 GLY B CA 1
ATOM 2597 C C . GLY B 1 150 ? -8.977 9.016 -9.977 1 95.94 150 GLY B C 1
ATOM 2598 O O . GLY B 1 150 ? -8.164 9.945 -9.969 1 95.94 150 GLY B O 1
ATOM 2599 N N . TRP B 1 151 ? -8.766 7.906 -9.25 1 96.38 151 TRP B N 1
ATOM 2600 C CA . TRP B 1 151 ? -7.531 7.711 -8.492 1 96.38 151 TRP B CA 1
ATOM 2601 C C . TRP B 1 151 ? -6.387 7.297 -9.406 1 96.38 151 TRP B C 1
ATOM 2603 O O . TRP B 1 151 ? -6.516 6.344 -10.18 1 96.38 151 TRP B O 1
ATOM 2613 N N . ASN B 1 152 ? -5.293 7.996 -9.344 1 98.25 152 ASN B N 1
ATOM 2614 C CA . ASN B 1 152 ? -4.102 7.66 -10.109 1 98.25 152 ASN B CA 1
ATOM 2615 C C . ASN B 1 152 ? -2.955 7.223 -9.203 1 98.25 152 ASN B C 1
ATOM 2617 O O . ASN B 1 152 ? -2.838 7.699 -8.07 1 98.25 152 ASN B O 1
ATOM 2621 N N . VAL B 1 153 ? -2.121 6.371 -9.727 1 98.06 153 VAL B N 1
ATOM 2622 C CA . VAL B 1 153 ? -0.939 5.875 -9.023 1 98.06 153 VAL B CA 1
ATOM 2623 C C . VAL B 1 153 ? 0.239 6.816 -9.273 1 98.06 153 VAL B C 1
ATOM 2625 O O . VAL B 1 153 ? 0.551 7.141 -10.422 1 98.06 153 VAL B O 1
ATOM 2628 N N . PHE B 1 154 ? 0.895 7.258 -8.18 1 98.25 154 PHE B N 1
ATOM 2629 C CA . PHE B 1 154 ? 2.061 8.125 -8.266 1 98.25 154 PHE B CA 1
ATOM 2630 C C . PHE B 1 154 ? 3.248 7.52 -7.531 1 98.25 154 PHE B C 1
ATOM 2632 O O . PHE B 1 154 ? 3.072 6.68 -6.645 1 98.25 154 PHE B O 1
ATOM 2639 N N . ARG B 1 155 ? 4.449 7.98 -7.992 1 97.75 155 ARG B N 1
ATOM 2640 C CA . ARG B 1 155 ? 5.648 7.441 -7.367 1 97.75 155 ARG B CA 1
ATOM 2641 C C . ARG B 1 155 ? 6.77 8.477 -7.348 1 97.75 155 ARG B C 1
ATOM 2643 O O . ARG B 1 155 ? 6.945 9.227 -8.312 1 97.75 155 ARG B O 1
ATOM 2650 N N . LEU B 1 156 ? 7.465 8.602 -6.23 1 97.31 156 LEU B N 1
ATOM 2651 C CA . LEU B 1 156 ? 8.781 9.219 -6.129 1 97.31 156 LEU B CA 1
ATOM 2652 C C . LEU B 1 156 ? 9.883 8.164 -6.156 1 97.31 156 LEU B C 1
ATOM 2654 O O . LEU B 1 156 ? 9.875 7.23 -5.348 1 97.31 156 LEU B O 1
ATOM 2658 N N . LYS B 1 157 ? 10.844 8.312 -7.051 1 95.19 157 LYS B N 1
ATOM 2659 C CA . LYS B 1 157 ? 11.906 7.328 -7.203 1 95.19 157 LYS B CA 1
ATOM 2660 C C . LYS B 1 157 ? 13.055 7.602 -6.238 1 95.19 157 LYS B C 1
ATOM 2662 O O . LYS B 1 157 ? 13.07 8.633 -5.566 1 95.19 157 LYS B O 1
ATOM 2667 N N . LYS B 1 158 ? 13.945 6.684 -6.203 1 93.5 158 LYS B N 1
ATOM 2668 C CA . LYS B 1 158 ? 15.016 6.688 -5.215 1 93.5 158 LYS B CA 1
ATOM 2669 C C . LYS B 1 158 ? 15.812 7.988 -5.27 1 93.5 158 LYS B C 1
ATOM 2671 O O . LYS B 1 158 ? 16.094 8.586 -4.23 1 93.5 158 LYS B O 1
ATOM 2676 N N . ASP B 1 159 ? 16.156 8.43 -6.418 1 94.25 159 ASP B N 1
ATOM 2677 C CA . ASP B 1 159 ? 16.938 9.664 -6.559 1 94.25 159 ASP B CA 1
ATOM 2678 C C . ASP B 1 159 ? 16.188 10.859 -5.98 1 94.25 159 ASP B C 1
ATOM 2680 O O . ASP B 1 159 ? 16.797 11.758 -5.395 1 94.25 159 ASP B O 1
ATOM 2684 N N . ASP B 1 160 ? 14.914 10.867 -6.188 1 94.62 160 ASP B N 1
ATOM 2685 C CA . ASP B 1 160 ? 14.094 11.961 -5.668 1 94.62 160 ASP B CA 1
ATOM 2686 C C . ASP B 1 160 ? 14.016 11.906 -4.141 1 94.62 160 ASP B C 1
ATOM 2688 O O . ASP B 1 160 ? 13.969 12.945 -3.482 1 94.62 160 ASP B O 1
ATOM 2692 N N . LEU B 1 161 ? 14.008 10.664 -3.59 1 93.44 161 LEU B N 1
ATOM 2693 C CA . LEU B 1 161 ? 14.008 10.523 -2.139 1 93.44 161 LEU B CA 1
ATOM 2694 C C . LEU B 1 161 ? 15.234 11.195 -1.53 1 93.44 161 LEU B C 1
ATOM 2696 O O . LEU B 1 161 ? 15.117 11.984 -0.59 1 93.44 161 LEU B O 1
ATOM 2700 N N . PHE B 1 162 ? 16.344 10.914 -2.105 1 93.19 162 PHE B N 1
ATOM 2701 C CA . PHE B 1 162 ? 17.594 11.445 -1.573 1 93.19 162 PHE B CA 1
ATOM 2702 C C . PHE B 1 162 ? 17.656 12.961 -1.751 1 93.19 162 PHE B C 1
ATOM 2704 O O . PHE B 1 162 ? 18.125 13.68 -0.867 1 93.19 162 PHE B O 1
ATOM 2711 N N . ARG B 1 163 ? 17.172 13.414 -2.836 1 94.12 163 ARG B N 1
ATOM 2712 C CA . ARG B 1 163 ? 17.141 14.859 -3.072 1 94.12 163 ARG B CA 1
ATOM 2713 C C . ARG B 1 163 ? 16.25 15.555 -2.043 1 94.12 163 ARG B C 1
ATOM 2715 O O . ARG B 1 163 ? 16.641 16.594 -1.49 1 94.12 163 ARG B O 1
ATOM 2722 N N . LEU B 1 164 ? 15.117 14.969 -1.787 1 93.56 164 LEU B N 1
ATOM 2723 C CA . LEU B 1 164 ? 14.156 15.562 -0.856 1 93.56 164 LEU B CA 1
ATOM 2724 C C . LEU B 1 164 ? 14.68 15.5 0.574 1 93.56 164 LEU B C 1
ATOM 2726 O O . LEU B 1 164 ? 14.438 16.406 1.367 1 93.56 164 LEU B O 1
ATOM 2730 N N . ALA B 1 165 ? 15.391 14.422 0.872 1 93.25 165 ALA B N 1
ATOM 2731 C CA . ALA B 1 165 ? 15.906 14.234 2.225 1 93.25 165 ALA B CA 1
ATOM 2732 C C . ALA B 1 165 ? 16.984 15.258 2.547 1 93.25 165 ALA B C 1
ATOM 2734 O O . ALA B 1 165 ? 17.25 15.547 3.717 1 93.25 165 ALA B O 1
ATOM 2735 N N . GLU B 1 166 ? 17.641 15.766 1.528 1 88.88 166 GLU B N 1
ATOM 2736 C CA . GLU B 1 166 ? 18.766 16.688 1.71 1 88.88 166 GLU B CA 1
ATOM 2737 C C . GLU B 1 166 ? 18.297 18.141 1.728 1 88.88 166 GLU B C 1
ATOM 2739 O O . GLU B 1 166 ? 19.062 19.031 2.08 1 88.88 166 GLU B O 1
ATOM 2744 N N . LYS B 1 167 ? 17.078 18.391 1.346 1 80.12 167 LYS B N 1
ATOM 2745 C CA . LYS B 1 167 ? 16.562 19.766 1.328 1 80.12 167 LYS B CA 1
ATOM 2746 C C . LYS B 1 167 ? 16.25 20.25 2.74 1 80.12 167 LYS B C 1
ATOM 2748 O O . LYS B 1 167 ? 15.969 19.438 3.633 1 80.12 167 LYS B O 1
#

Foldseek 3Di:
DQQKDKDWDDLVLLQVVVVQVQVVCVVVVNNVPDDDHSVNQSPQAPDPDHPKTKMFIWGDPVDPPIGTFWMWIKDWDADPVFGIAMEIEDTDGHPVCPPSCPSVVRVVVVVVVCVVVVHDYYDYDDDPPPVVVVVVVVVVVDDDCCVVPNDDDDDDDPVNVVVVVVD/DQQKDKDWDDLVQLQVVVVQVCVVCVVVVNNVPDDDHSVNQSPQAPDPDHPKTKMFIWGDPVDDPIHTFWMWIKDWDADPVFGIAMETEDTDGHPVCPPSCPSVVRVVVVVVVCVVVVHDYYDYDDDPPPVVVVVVVVVVVDDDCCVVPNDDDDDDDPVNVVVVVVD

Radius of gyration: 20.49 Å; Cα contacts (8 Å, |Δi|>4): 664; chains: 2; bounding box: 38×70×44 Å

Nearest PDB structures (foldseek):
  3bj7-assembly2_C  TM=8.957E-01  e=8.550E-20  Mus musculus
  2b3u-assembly1_B  TM=9.467E-01  e=1.019E-18  Homo sapiens
  2q4v-assembly1_A  TM=9.294E-01  e=2.480E-18  Homo sapiens
  2b5g-assembly1_B  TM=9.351E-01  e=7.303E-18  unclassified
  3bj8-assembly2_C  TM=8.969E-01  e=7.902E-19  Mus musculus

Solvent-accessible surface area (backbone atoms only — not comparable to full-atom values): 17671 Å² total; per-residue (Å²): 130,70,70,49,46,78,44,74,56,53,70,85,42,29,60,53,51,44,52,50,51,53,51,49,26,50,74,68,76,34,66,90,46,66,64,51,46,45,68,55,48,32,56,42,42,65,47,98,73,48,43,39,46,44,40,30,34,30,39,41,71,93,45,67,99,50,52,66,51,29,39,32,36,30,35,66,35,60,36,72,41,66,33,39,22,33,36,48,71,45,75,49,58,45,76,92,58,53,94,67,54,55,66,60,51,49,52,26,52,52,38,41,54,30,51,76,64,62,28,42,36,39,35,36,68,43,49,70,82,42,56,67,62,50,51,60,41,43,76,58,57,34,41,54,38,25,80,75,72,31,35,31,36,33,36,32,46,45,70,37,40,57,55,46,50,71,102,130,70,69,50,48,79,43,74,57,53,71,84,43,29,60,53,51,44,51,50,50,52,51,50,25,49,74,68,75,35,68,89,45,65,64,53,46,44,68,55,48,33,55,41,40,64,47,96,72,48,44,38,46,42,38,28,34,30,41,43,67,91,49,69,98,55,50,68,50,28,38,31,36,31,35,65,34,60,36,73,39,68,32,37,23,32,34,48,70,45,76,49,57,44,75,94,60,53,95,69,55,55,68,59,51,49,51,26,52,53,38,41,55,29,52,77,64,63,28,42,35,40,34,37,69,44,50,70,82,42,55,68,62,50,51,59,42,41,76,58,56,37,39,53,38,26,81,76,70,32,36,33,36,34,36,32,47,47,70,37,41,57,54,45,48,71,101

Secondary structure (DSSP, 8-state):
--SEEEEE--GGGHHHHHHHHHHHHHHTT-TT-----HHHHHHHHSSSS-S-EEEEEEE-TTSTT--EEEEEEEEEEEETTTEEEEEEEEEEE-GGG-SSSHHHHHHHHHHHHHHHTT---EEEEEETT-HHHHHHHHTTT-EEHHHHH-EEEEEE-HHHHHHHHH-/--SEEEEE--GGGHHHHHHHHHHHHHHTT-TT-----HHHHHHHHSSSS-S-EEEEEEE-TTSSS--EEEEEEEEEEEETTTEEEEEEEEEEE-GGG-SSSHHHHHHHHHHHHHHHTT---EEEEEETT-HHHHHHHHTTT-EEHHHHH-EEEEEE-HHHHHHHHH-

pLDDT: mean 91.92, std 10.06, range [47.97, 98.62]

InterPro domains:
  IPR000182 GNAT domain [PF00583] (35-141)
  IPR000182 GNAT domain [PS51186] (4-161)
  IPR016181 Acyl-CoA N-acyltransferase [SSF55729] (5-151)
  IPR051016 Diverse Substrate Acetyltransferase [PTHR10545] (4-166)

Sequence (334 aa):
MSLFSIRPATKDDCKDIVRLMKEMAENERMPNGFKVDEKTLQKDGFGKRPFYYCFVAELNKEELSAGIVGYVLYFFTYSTWEGRSIYVQDLYVSPQYRRRGMGSALQKRTVQAGIENECSRVNFALLNRNTFSIEFYKKQGAIDLTETEGWNVFRLKKDDLFRLAEKMSLFSIRPATKDDCKDIVRLMKEMAENERMPNGFKVDEKTLQKDGFGKRPFYYCFVAELNKEELSAGIVGYVLYFFTYSTWEGRSIYVQDLYVSPQYRRRGMGSALQKRTVQAGIENECSRVNFALLNRNTFSIEFYKKQGAIDLTETEGWNVFRLKKDDLFRLAEK

Organism: Limulus polyphemus (NCBI:txid6850)